Protein AF-A0A1H9GMV2-F1 (afdb_monomer)

Solvent-accessible surface area (backbone atoms only — not comparable to full-atom values): 13105 Å² total; per-residue (Å²): 120,66,67,63,57,50,51,55,52,50,51,52,50,51,51,50,53,51,53,51,54,51,51,51,54,51,50,56,70,69,45,74,77,76,68,79,76,69,76,71,88,76,75,75,68,80,72,73,81,67,80,80,70,80,84,72,77,77,76,89,71,59,74,76,77,51,49,65,57,69,79,55,59,93,73,58,96,80,72,67,82,82,79,80,82,72,87,70,81,83,74,88,69,87,89,75,57,66,78,78,49,37,40,45,68,46,70,47,80,52,91,89,53,49,39,40,33,34,34,34,69,94,49,103,44,76,49,79,42,37,67,74,36,68,62,87,87,29,30,28,67,46,79,54,96,59,34,36,34,33,37,44,100,89,46,76,48,78,50,60,51,65,72,79,79,72,82,76,76,73,72,80,72,78,81,70,85,87,83,81,77,93,72,91,84,80,92,77,86,79,81,87,79,90,131

Radius of gyration: 37.91 Å; Cα contacts (8 Å, |Δi|>4): 139; chains: 1; bounding box: 61×132×76 Å

Foldseek 3Di:
DVVVVVVVVVVVVVVVVVVVVVVVVVVVVVDDPPDPPPPPPPDPPPPDDDPPDPPDPDPPDDPVVCVVCVVDPPDDPPDDPPPPPPPDDDDDDPDDDCVVFKAFAAWDDDPQWIKTWIDTVPDRDIDIDDQQDDDVQWGFHDDDRFWTWIDHPHDIDIHGHDDDPDPPPPDPPPPDDDDDDPDDDDDDDDDDDDD

Structure (mmCIF, N/CA/C/O backbone):
data_AF-A0A1H9GMV2-F1
#
_entry.id   AF-A0A1H9GMV2-F1
#
loop_
_atom_site.group_PDB
_atom_site.id
_atom_site.type_symbol
_atom_site.label_atom_id
_atom_site.label_alt_id
_atom_site.label_comp_id
_atom_site.label_asym_id
_atom_site.label_entity_id
_atom_site.label_seq_id
_atom_site.pdbx_PDB_ins_code
_atom_site.Cartn_x
_atom_site.Cartn_y
_atom_site.Cartn_z
_atom_site.occupancy
_atom_site.B_iso_or_equiv
_atom_site.auth_seq_id
_atom_site.auth_comp_id
_atom_site.auth_asym_id
_atom_site.auth_atom_id
_atom_site.pdbx_PDB_model_num
ATOM 1 N N . MET A 1 1 ? 43.522 52.189 -14.244 1.00 59.84 1 MET A N 1
ATOM 2 C CA . MET A 1 1 ? 43.007 52.773 -12.977 1.00 59.84 1 MET A CA 1
ATOM 3 C C . MET A 1 1 ? 41.548 52.423 -12.657 1.00 59.84 1 MET A C 1
ATOM 5 O O . MET A 1 1 ? 41.189 52.477 -11.488 1.00 59.84 1 MET A O 1
ATOM 9 N N . ASN A 1 2 ? 40.706 52.026 -13.624 1.00 64.25 2 ASN A N 1
ATOM 10 C CA . ASN A 1 2 ? 39.292 51.715 -13.349 1.00 64.25 2 ASN A CA 1
ATOM 11 C C . ASN A 1 2 ? 39.085 50.364 -12.643 1.00 64.25 2 ASN A C 1
ATOM 13 O O . ASN A 1 2 ? 38.242 50.269 -11.761 1.00 64.25 2 ASN A O 1
ATOM 17 N N . THR A 1 3 ? 39.900 49.350 -12.945 1.00 73.12 3 THR A N 1
ATOM 18 C CA . THR A 1 3 ? 39.848 48.013 -12.320 1.00 73.12 3 THR A CA 1
ATOM 19 C C . THR A 1 3 ? 40.043 48.049 -10.803 1.00 73.12 3 THR A C 1
ATOM 21 O O . THR A 1 3 ? 39.326 47.373 -10.077 1.00 73.12 3 THR A O 1
ATOM 24 N N . VAL A 1 4 ? 40.934 48.914 -10.311 1.00 77.56 4 VAL A N 1
ATOM 25 C CA . VAL A 1 4 ? 41.168 49.117 -8.870 1.00 77.56 4 VAL A CA 1
ATOM 26 C C . VAL A 1 4 ? 39.928 49.702 -8.184 1.00 77.56 4 VAL A C 1
ATOM 28 O O . VAL A 1 4 ? 39.580 49.281 -7.089 1.00 77.56 4 VAL A O 1
ATOM 31 N N . ARG A 1 5 ? 39.206 50.614 -8.852 1.00 79.00 5 ARG A N 1
ATOM 32 C CA . ARG A 1 5 ? 37.946 51.184 -8.342 1.00 79.00 5 ARG A CA 1
ATOM 33 C C . ARG A 1 5 ? 36.794 50.173 -8.351 1.00 79.00 5 ARG A C 1
ATOM 35 O O . ARG A 1 5 ? 35.912 50.261 -7.505 1.00 79.00 5 ARG A O 1
ATOM 42 N N . TYR A 1 6 ? 36.787 49.226 -9.291 1.00 79.69 6 TYR A N 1
ATOM 43 C CA . TYR A 1 6 ? 35.814 48.129 -9.299 1.00 79.69 6 TYR A CA 1
ATOM 44 C C . TYR A 1 6 ? 36.103 47.109 -8.198 1.00 79.69 6 TYR A C 1
ATOM 46 O O . TYR A 1 6 ? 35.171 46.716 -7.503 1.00 79.69 6 TYR A O 1
ATOM 54 N N . LEU A 1 7 ? 37.373 46.748 -7.974 1.00 79.81 7 LEU A N 1
ATOM 55 C CA . LEU A 1 7 ? 37.747 45.864 -6.868 1.00 79.81 7 LEU A CA 1
ATOM 56 C C . LEU A 1 7 ? 37.392 46.473 -5.507 1.00 79.81 7 LEU A C 1
ATOM 58 O O . LEU A 1 7 ? 36.809 45.775 -4.689 1.00 79.81 7 LEU A O 1
ATOM 62 N N . THR A 1 8 ? 37.668 47.760 -5.266 1.00 87.12 8 THR A N 1
ATOM 63 C CA . THR A 1 8 ? 37.331 48.394 -3.976 1.00 87.12 8 THR A CA 1
ATOM 64 C C . THR A 1 8 ? 35.826 48.526 -3.748 1.00 87.12 8 THR A C 1
ATOM 66 O O . THR A 1 8 ? 35.355 48.401 -2.622 1.00 87.12 8 THR A O 1
ATOM 69 N N . ARG A 1 9 ? 35.040 48.746 -4.808 1.00 87.12 9 ARG A N 1
ATOM 70 C CA . ARG A 1 9 ? 33.571 48.731 -4.718 1.00 87.12 9 ARG A CA 1
ATOM 71 C C . ARG A 1 9 ? 33.031 47.327 -4.464 1.00 87.12 9 ARG A C 1
ATOM 73 O O . ARG A 1 9 ? 32.098 47.180 -3.682 1.00 87.12 9 ARG A O 1
ATOM 80 N N . LEU A 1 10 ? 33.625 46.309 -5.087 1.00 91.25 10 LEU A N 1
ATOM 81 C CA . LEU A 1 10 ? 33.245 44.913 -4.887 1.00 91.25 10 LEU A CA 1
ATOM 82 C C . LEU A 1 10 ? 33.580 44.436 -3.468 1.00 91.25 10 LEU A C 1
ATOM 84 O O . LEU A 1 10 ? 32.749 43.784 -2.844 1.00 91.25 10 LEU A O 1
ATOM 88 N N . THR A 1 11 ? 34.740 44.812 -2.922 1.00 91.88 11 THR A N 1
ATOM 89 C CA . THR A 1 11 ? 35.100 44.484 -1.534 1.00 91.88 11 THR A CA 1
ATOM 90 C C . THR A 1 11 ? 34.214 45.211 -0.526 1.00 91.88 11 THR A C 1
ATOM 92 O O . THR A 1 11 ? 33.799 44.598 0.454 1.00 91.88 11 THR A O 1
ATOM 95 N N . LEU A 1 12 ? 33.857 46.477 -0.775 1.00 92.50 12 LEU A N 1
ATOM 96 C CA . LEU A 1 12 ? 32.888 47.206 0.053 1.00 92.50 12 LEU A CA 1
ATOM 97 C C . LEU A 1 12 ? 31.501 46.553 0.018 1.00 92.50 12 LEU A C 1
ATOM 99 O O . LEU A 1 12 ? 30.868 46.407 1.062 1.00 92.50 12 LEU A O 1
ATOM 103 N N . LEU A 1 13 ? 31.050 46.111 -1.158 1.00 94.62 13 LEU A N 1
ATOM 104 C CA . LEU A 1 13 ? 29.786 45.393 -1.303 1.00 94.62 13 LEU A CA 1
ATOM 105 C C . LEU A 1 13 ? 29.821 44.045 -0.569 1.00 94.62 13 LEU A C 1
ATOM 107 O O . LEU A 1 13 ? 28.883 43.716 0.152 1.00 94.62 13 LEU A O 1
ATOM 111 N N . GLN A 1 14 ? 30.921 43.298 -0.679 1.00 92.88 14 GLN A N 1
ATOM 112 C CA . GLN A 1 14 ? 31.097 42.019 0.008 1.00 92.88 14 GLN A CA 1
ATOM 113 C C . GLN A 1 14 ? 31.159 42.172 1.535 1.00 92.88 14 GLN A C 1
ATOM 115 O O . GLN A 1 14 ? 30.552 41.372 2.247 1.00 92.88 14 GLN A O 1
ATOM 120 N N . LEU A 1 15 ? 31.826 43.213 2.046 1.00 96.19 15 LEU A N 1
ATOM 121 C CA . LEU A 1 15 ? 31.809 43.540 3.476 1.00 96.19 15 LEU A CA 1
ATOM 122 C C . LEU A 1 15 ? 30.405 43.925 3.951 1.00 96.19 15 LEU A C 1
ATOM 124 O O . LEU A 1 15 ? 29.992 43.485 5.021 1.00 96.19 15 LEU A O 1
ATOM 128 N N . GLY A 1 16 ? 29.649 44.675 3.144 1.00 96.69 16 GLY A N 1
ATOM 129 C CA . GLY A 1 16 ? 28.253 44.999 3.436 1.00 96.69 16 GLY A CA 1
ATOM 130 C C . GLY A 1 16 ? 27.378 43.749 3.556 1.00 96.69 16 GLY A C 1
ATOM 131 O O . GLY A 1 16 ? 26.661 43.591 4.541 1.00 96.69 16 GLY A O 1
ATOM 132 N N . VAL A 1 17 ? 27.486 42.817 2.605 1.00 96.62 17 VAL A N 1
ATOM 133 C CA . VAL A 1 17 ? 26.743 41.543 2.641 1.00 96.62 17 VAL A CA 1
ATOM 134 C C . VAL A 1 17 ? 27.134 40.701 3.859 1.00 96.62 17 VAL A C 1
ATOM 136 O O . VAL A 1 17 ? 26.259 40.164 4.536 1.00 96.62 17 VAL A O 1
ATOM 139 N N . MET A 1 18 ? 28.428 40.622 4.183 1.00 97.06 18 MET A N 1
ATOM 140 C CA . MET A 1 18 ? 28.899 39.900 5.370 1.00 97.06 18 MET A CA 1
ATOM 141 C C . MET A 1 18 ? 28.389 40.520 6.674 1.00 97.06 18 MET A C 1
ATOM 143 O O . MET A 1 18 ? 27.972 39.781 7.567 1.00 97.06 18 MET A O 1
ATOM 147 N N . ALA A 1 19 ? 28.360 41.851 6.771 1.00 96.44 19 ALA A N 1
ATOM 148 C CA . ALA A 1 19 ? 27.803 42.563 7.921 1.00 96.44 19 ALA A CA 1
ATOM 149 C C . ALA A 1 19 ? 26.291 42.318 8.075 1.00 96.44 19 ALA A C 1
ATOM 151 O O . ALA A 1 19 ? 25.805 42.099 9.181 1.00 96.44 19 ALA A O 1
ATOM 152 N N . ILE A 1 20 ? 25.546 42.287 6.965 1.00 96.69 20 ILE A N 1
ATOM 153 C CA . ILE A 1 20 ? 24.106 41.993 6.977 1.00 96.69 20 ILE A CA 1
ATOM 154 C C . ILE A 1 20 ? 23.852 40.551 7.434 1.00 96.69 20 ILE A C 1
ATOM 156 O O . ILE A 1 20 ? 23.020 40.324 8.310 1.00 96.69 20 ILE A O 1
ATOM 160 N N . LEU A 1 21 ? 24.587 39.576 6.893 1.00 95.75 21 LEU A N 1
ATOM 161 C CA . LEU A 1 21 ? 24.437 38.168 7.276 1.00 95.75 21 LEU A CA 1
ATOM 162 C C . LEU A 1 21 ? 24.762 37.938 8.756 1.00 95.75 21 LEU A C 1
ATOM 164 O O . LEU A 1 21 ? 24.022 37.235 9.441 1.00 95.75 21 LEU A O 1
ATOM 168 N N . THR A 1 22 ? 25.826 38.560 9.267 1.00 95.69 22 THR A N 1
ATOM 169 C CA . THR A 1 22 ? 26.188 38.468 10.693 1.00 95.69 22 THR A CA 1
ATOM 170 C C . THR A 1 22 ? 25.177 39.156 11.605 1.00 95.69 22 THR A C 1
ATOM 172 O O . THR A 1 22 ? 24.895 38.632 12.686 1.00 95.69 22 THR A O 1
ATOM 175 N N . ALA A 1 23 ? 24.571 40.266 11.173 1.00 95.44 23 ALA A N 1
ATOM 176 C CA . ALA A 1 23 ? 23.482 40.909 11.904 1.00 95.44 23 ALA A CA 1
ATOM 177 C C . ALA A 1 23 ? 22.234 40.012 11.976 1.00 95.44 23 ALA A C 1
ATOM 179 O O . ALA A 1 23 ? 21.663 39.857 13.053 1.00 95.44 23 ALA A O 1
ATOM 180 N N . ILE A 1 24 ? 21.852 39.366 10.867 1.00 94.75 24 ILE A N 1
ATOM 181 C CA . ILE A 1 24 ? 20.718 38.425 10.830 1.00 94.75 24 ILE A CA 1
ATOM 182 C C . ILE A 1 24 ? 20.978 37.232 11.756 1.00 94.75 24 ILE A C 1
ATOM 184 O O . ILE A 1 24 ? 20.113 36.871 12.547 1.00 94.75 24 ILE A O 1
ATOM 188 N N . LEU A 1 25 ? 22.175 36.642 11.704 1.00 93.06 25 LEU A N 1
ATOM 189 C CA . LEU A 1 25 ? 22.535 35.503 12.556 1.00 93.06 25 LEU A CA 1
ATOM 190 C C . LEU A 1 25 ? 22.527 35.874 14.045 1.00 93.06 25 LEU A C 1
ATOM 192 O O . LEU A 1 25 ? 21.994 35.126 14.861 1.00 93.06 25 LEU A O 1
ATOM 196 N N . SER A 1 26 ? 23.055 37.051 14.386 1.00 93.25 26 SER A N 1
ATOM 197 C CA . SER A 1 26 ? 23.015 37.578 15.757 1.00 93.25 26 SER A CA 1
ATOM 198 C C . SER A 1 26 ? 21.580 37.825 16.230 1.00 93.25 26 SER A C 1
ATOM 200 O O . SER A 1 26 ? 21.245 37.491 17.364 1.00 93.25 26 SER A O 1
ATOM 202 N N . ALA A 1 27 ? 20.717 38.357 15.358 1.00 92.38 27 ALA A N 1
ATOM 203 C CA . ALA A 1 27 ? 19.305 38.570 15.666 1.00 92.38 27 ALA A CA 1
ATOM 204 C C . ALA A 1 27 ? 18.567 37.244 15.905 1.00 92.38 27 ALA A C 1
ATOM 206 O O . ALA A 1 27 ? 17.807 37.146 16.862 1.00 92.38 27 ALA A O 1
ATOM 207 N N . GLN A 1 28 ? 18.844 36.209 15.104 1.00 89.50 28 GLN A N 1
ATOM 208 C CA . GLN A 1 28 ? 18.262 34.874 15.285 1.00 89.50 28 GLN A CA 1
ATOM 209 C C . GLN A 1 28 ? 18.701 34.221 16.601 1.00 89.50 28 GLN A C 1
ATOM 211 O O . GLN A 1 28 ? 17.896 33.566 17.248 1.00 89.50 28 GLN A O 1
ATOM 216 N N . PHE A 1 29 ? 19.954 34.417 17.023 1.00 86.38 29 PHE A N 1
ATOM 217 C CA . PHE A 1 29 ? 20.437 33.922 18.319 1.00 86.38 29 PHE A CA 1
ATOM 218 C C . PHE A 1 29 ? 19.846 34.678 19.515 1.00 86.38 29 PHE A C 1
ATOM 220 O O . PHE A 1 29 ? 19.698 34.103 20.590 1.00 86.38 29 PHE A O 1
ATOM 227 N N . MET A 1 30 ? 19.536 35.965 19.344 1.00 88.06 30 MET A N 1
ATOM 228 C CA . MET A 1 30 ? 18.883 36.794 20.363 1.00 88.06 30 MET A CA 1
ATOM 229 C C . MET A 1 30 ? 17.369 36.587 20.419 1.00 88.06 30 MET A C 1
ATOM 231 O O . MET A 1 30 ? 16.759 36.932 21.429 1.00 88.06 30 MET A O 1
ATOM 235 N N . MET A 1 31 ? 16.755 36.034 19.369 1.00 80.38 31 MET A N 1
ATOM 236 C CA . MET A 1 31 ? 15.374 35.577 19.429 1.00 80.38 31 MET A CA 1
ATOM 237 C C . MET A 1 31 ? 15.337 34.265 20.219 1.00 80.38 31 MET A C 1
ATOM 239 O O . MET A 1 31 ? 15.817 33.247 19.715 1.00 80.38 31 MET A O 1
ATOM 243 N N . PRO A 1 32 ? 14.781 34.244 21.445 1.00 72.94 32 PRO A N 1
ATOM 244 C CA . PRO A 1 32 ? 14.479 32.978 22.083 1.00 72.94 32 PRO A CA 1
ATOM 245 C C . PRO A 1 32 ? 13.538 32.221 21.146 1.00 72.94 32 PRO A C 1
ATOM 247 O O . PRO A 1 32 ? 12.506 32.754 20.730 1.00 72.94 32 PRO A O 1
ATOM 250 N N . VAL A 1 33 ? 13.920 30.996 20.777 1.00 74.12 33 VAL A N 1
ATOM 251 C CA . VAL A 1 33 ? 12.992 30.051 20.159 1.00 74.12 33 VAL A CA 1
ATOM 252 C C . VAL A 1 33 ? 11.784 30.017 21.082 1.00 74.12 33 VAL A C 1
ATOM 254 O O . VAL A 1 33 ? 11.919 29.693 22.261 1.00 74.12 33 VAL A O 1
ATOM 257 N N . ALA A 1 34 ? 10.632 30.454 20.570 1.00 68.62 34 ALA A N 1
ATOM 258 C CA . ALA A 1 34 ? 9.381 30.271 21.272 1.00 68.62 34 ALA A CA 1
ATOM 259 C C . ALA A 1 34 ? 9.282 28.769 21.517 1.00 68.62 34 ALA A C 1
ATOM 261 O O . ALA A 1 34 ? 9.201 27.990 20.561 1.00 68.62 34 ALA A O 1
ATOM 262 N N . GLU A 1 35 ? 9.395 28.366 22.783 1.00 63.75 35 GLU A N 1
ATOM 263 C CA . GLU A 1 35 ? 9.083 27.002 23.168 1.00 63.75 35 GLU A CA 1
ATOM 264 C C . GLU A 1 35 ? 7.724 26.677 22.545 1.00 63.75 35 GLU A C 1
ATOM 266 O O . GLU A 1 35 ? 6.841 27.548 22.552 1.00 63.75 35 GLU A O 1
ATOM 271 N N . PRO A 1 36 ? 7.559 25.487 21.932 1.00 58.38 36 PRO A N 1
ATOM 272 C CA . PRO A 1 36 ? 6.256 25.084 21.437 1.00 58.38 36 PRO A CA 1
ATOM 273 C C . PRO A 1 36 ? 5.306 25.301 22.596 1.00 58.38 36 PRO A C 1
ATOM 275 O O . PRO A 1 36 ? 5.546 24.746 23.666 1.00 58.38 36 PRO A O 1
ATOM 278 N N . THR A 1 37 ? 4.326 26.185 22.401 1.00 49.00 37 THR A N 1
ATOM 279 C CA . THR A 1 37 ? 3.330 26.531 23.401 1.00 49.00 37 THR A CA 1
ATOM 280 C C . THR A 1 37 ? 2.822 25.219 23.972 1.00 49.00 37 THR A C 1
ATOM 282 O O . THR A 1 37 ? 2.015 24.533 23.344 1.00 49.00 37 THR A O 1
ATOM 285 N N . GLN A 1 38 ? 3.339 24.829 25.140 1.00 52.28 38 GLN A N 1
ATOM 286 C CA . GLN A 1 38 ? 2.609 23.929 25.994 1.00 52.28 38 GLN A CA 1
ATOM 287 C C . GLN A 1 38 ? 1.335 24.706 26.224 1.00 52.28 38 GLN A C 1
ATOM 289 O O . GLN A 1 38 ? 1.392 25.827 26.726 1.00 52.28 38 GLN A O 1
ATOM 294 N N . LEU A 1 39 ? 0.236 24.184 25.681 1.00 49.16 39 LEU A N 1
ATOM 295 C CA . LEU A 1 39 ? -1.097 24.688 25.935 1.00 49.16 39 LEU A CA 1
ATOM 296 C C . LEU A 1 39 ? -1.156 24.961 27.430 1.00 49.16 39 LEU A C 1
ATOM 298 O O . LEU A 1 39 ? -1.168 24.020 28.225 1.00 49.16 39 LEU A O 1
ATOM 302 N N . SER A 1 40 ? -1.080 26.244 27.794 1.00 45.56 40 SER A N 1
ATOM 303 C CA . SER A 1 40 ? -1.274 26.665 29.161 1.00 45.56 40 SER A CA 1
ATOM 304 C C . SER A 1 40 ? -2.599 26.064 29.558 1.00 45.56 40 SER A C 1
ATOM 306 O O . SER A 1 40 ? -3.634 26.324 28.943 1.00 45.56 40 SER A O 1
ATOM 308 N N . ASN A 1 41 ? -2.519 25.203 30.557 1.00 54.94 41 ASN A N 1
ATOM 309 C CA . ASN A 1 41 ? -3.636 24.636 31.269 1.00 54.94 41 ASN A CA 1
ATOM 310 C C . ASN A 1 41 ? -4.294 25.753 32.097 1.00 54.94 41 ASN A C 1
ATOM 312 O O . ASN A 1 41 ? -4.368 25.676 33.318 1.00 54.94 41 ASN A O 1
ATOM 316 N N . GLU A 1 42 ? -4.709 26.831 31.434 1.00 54.72 42 GLU A N 1
ATOM 317 C CA . GLU A 1 42 ? -5.563 27.864 31.986 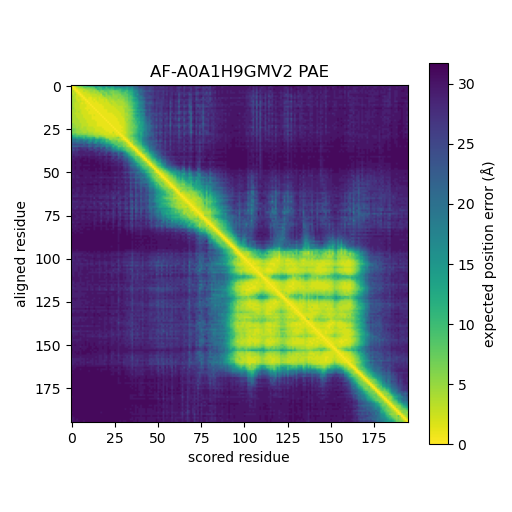1.00 54.72 42 GLU A CA 1
ATOM 318 C C . GLU A 1 42 ? -6.930 27.692 31.340 1.00 54.72 42 GLU A C 1
ATOM 320 O O . GLU A 1 42 ? -7.131 27.918 30.148 1.00 54.72 42 GLU A O 1
ATOM 325 N N . GLN A 1 43 ? -7.859 27.271 32.198 1.00 51.62 43 GLN A N 1
ATOM 326 C CA . GLN A 1 43 ? -9.286 27.122 31.956 1.00 51.62 43 GLN A CA 1
ATOM 327 C C . GLN A 1 43 ? -9.761 25.770 31.404 1.00 51.62 43 GLN A C 1
ATOM 329 O O . GLN A 1 43 ? -10.638 25.701 30.546 1.00 51.62 43 GLN A O 1
ATOM 334 N N . LEU A 1 44 ? -9.324 24.676 32.038 1.00 47.09 44 LEU A N 1
ATOM 335 C CA . LEU A 1 44 ? -10.312 23.653 32.382 1.00 47.09 44 LEU A CA 1
ATOM 336 C C . LEU A 1 44 ? -11.205 24.238 33.482 1.00 47.09 44 LEU A C 1
ATOM 338 O O . LEU A 1 44 ? -10.844 24.252 34.658 1.00 47.09 44 LEU A O 1
ATOM 342 N N . SER A 1 45 ? -12.389 24.721 33.099 1.00 56.03 45 SER A N 1
ATOM 343 C CA . SER A 1 45 ? -13.549 24.561 33.972 1.00 56.03 45 SER A CA 1
ATOM 344 C C . SER A 1 45 ? -13.533 23.119 34.467 1.00 56.03 45 SER A C 1
ATOM 346 O O . SER A 1 45 ? -13.367 22.206 33.658 1.00 56.03 45 SER A O 1
ATOM 348 N N . GLU A 1 46 ? -13.617 22.956 35.783 1.00 54.72 46 GLU A N 1
ATOM 349 C CA . GLU A 1 46 ? -13.717 21.681 36.485 1.00 54.72 46 GLU A CA 1
ATOM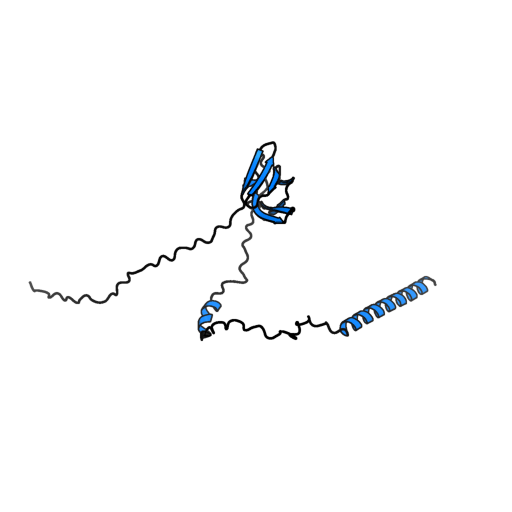 350 C C . GLU A 1 46 ? -14.479 20.668 35.614 1.00 54.72 46 GLU A C 1
ATOM 352 O O . GLU A 1 46 ? -15.661 20.892 35.319 1.00 54.72 46 GLU A O 1
ATOM 357 N N . PRO A 1 47 ? -13.808 19.629 35.077 1.00 52.00 47 PRO A N 1
ATOM 358 C CA . PRO A 1 47 ? -14.490 18.676 34.232 1.00 52.00 47 PRO A CA 1
ATOM 359 C C . PRO A 1 47 ? -15.540 18.009 35.105 1.00 52.00 47 PRO A 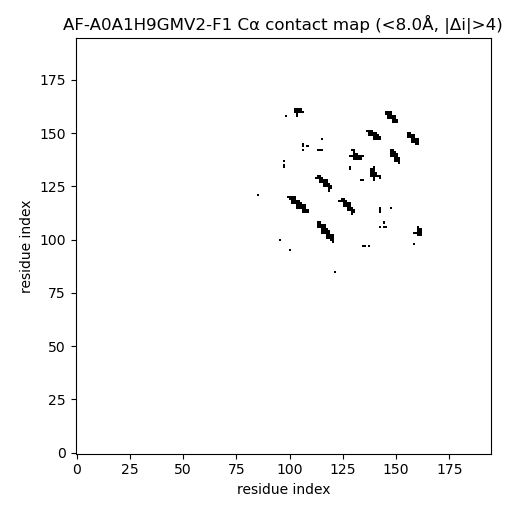C 1
ATOM 361 O O . PRO A 1 47 ? -15.222 17.381 36.114 1.00 52.00 47 PRO A O 1
ATOM 364 N N . SER A 1 48 ? -16.796 18.213 34.707 1.00 60.38 48 SER A N 1
ATOM 365 C CA . SER A 1 48 ? -17.965 17.494 35.191 1.00 60.38 48 SER A CA 1
ATOM 366 C C . SER A 1 48 ? -17.557 16.060 35.513 1.00 60.38 48 SER A C 1
ATOM 368 O O . SER A 1 48 ? -17.035 15.378 34.631 1.00 60.38 48 SER A O 1
ATOM 370 N N . SER A 1 49 ? -17.705 15.689 36.789 1.00 63.16 49 SER A N 1
ATOM 371 C CA . SER A 1 49 ? -17.293 14.426 37.406 1.00 63.16 49 SER A CA 1
ATOM 372 C C . SER A 1 49 ? -17.126 13.301 36.386 1.00 63.16 49 SER A C 1
ATOM 374 O O . SER A 1 49 ? -18.104 12.668 35.972 1.00 63.16 49 SER A O 1
ATOM 376 N N . LEU A 1 50 ? -15.879 13.080 35.963 1.00 63.38 50 LEU A N 1
ATOM 377 C CA . LEU A 1 50 ? -15.506 11.881 35.229 1.00 63.38 50 LEU A CA 1
ATOM 378 C C . LEU A 1 50 ? -15.952 10.676 36.070 1.00 63.38 50 LEU A C 1
ATOM 380 O O . LEU A 1 50 ? -15.775 10.708 37.291 1.00 63.38 50 LEU A O 1
ATOM 384 N N . PRO A 1 51 ? -16.533 9.628 35.462 1.00 74.12 51 PRO A N 1
ATOM 385 C CA . PRO A 1 51 ? -16.768 8.381 36.169 1.00 74.12 51 PRO A CA 1
ATOM 386 C C . PRO A 1 51 ? -15.449 7.946 36.802 1.00 74.12 51 PRO A C 1
ATOM 388 O O . PRO A 1 51 ? -14.444 7.826 36.098 1.00 74.12 51 PRO A O 1
ATOM 391 N N . GLU A 1 52 ? -15.445 7.765 38.120 1.00 69.81 52 GLU A N 1
ATOM 392 C CA . GLU A 1 52 ? -14.286 7.256 38.840 1.00 69.81 52 GLU A CA 1
ATOM 393 C C . GLU A 1 52 ? -13.951 5.890 38.239 1.00 69.81 52 GLU A C 1
ATOM 395 O O . GLU A 1 52 ? -14.721 4.929 38.343 1.00 69.81 52 GLU A O 1
ATOM 400 N N . LEU A 1 53 ? -12.851 5.842 37.483 1.00 74.19 53 LEU A N 1
ATOM 401 C CA . LEU A 1 53 ? -12.368 4.603 36.899 1.00 74.19 53 LEU A CA 1
ATOM 402 C C . LEU A 1 53 ? -12.106 3.634 38.055 1.00 74.19 53 LEU A C 1
ATOM 404 O O . LEU A 1 53 ? -11.555 4.053 39.076 1.00 74.19 53 LEU A O 1
ATOM 408 N N . PRO A 1 54 ? -12.481 2.350 37.926 1.00 76.75 54 PRO A N 1
ATOM 409 C CA . PRO A 1 54 ? -12.146 1.372 38.944 1.00 76.75 54 PRO A CA 1
ATOM 410 C C . PRO A 1 54 ? -10.634 1.410 39.158 1.00 76.75 54 PRO A C 1
ATOM 412 O O . PRO A 1 54 ? -9.866 1.235 38.211 1.00 76.75 54 PRO A O 1
ATOM 415 N N . SER A 1 55 ? -10.224 1.670 40.399 1.00 74.50 55 SER A N 1
ATOM 416 C CA . SER A 1 55 ? -8.824 1.602 40.798 1.00 74.50 55 SER A CA 1
ATOM 417 C C . SER A 1 55 ? -8.354 0.165 40.593 1.00 74.50 55 SER A C 1
ATOM 419 O O . SER A 1 55 ? -8.721 -0.748 41.337 1.00 74.50 55 SER A O 1
ATOM 421 N N . ILE A 1 56 ? -7.621 -0.058 39.505 1.00 74.31 56 ILE A N 1
ATOM 422 C CA . ILE A 1 56 ? -6.950 -1.324 39.244 1.00 74.31 56 ILE A CA 1
ATOM 423 C C . ILE A 1 56 ? -5.755 -1.330 40.185 1.00 74.31 56 ILE A C 1
ATOM 425 O O . ILE A 1 56 ? -4.866 -0.492 40.055 1.00 74.31 56 ILE A O 1
ATOM 429 N N . ALA A 1 57 ? -5.755 -2.250 41.149 1.00 75.88 57 ALA A N 1
ATOM 430 C CA . ALA A 1 57 ? -4.591 -2.476 41.989 1.00 75.88 57 ALA A CA 1
ATOM 431 C C . ALA A 1 57 ? -3.394 -2.758 41.077 1.00 75.88 57 ALA A C 1
ATOM 433 O O . ALA A 1 57 ? -3.436 -3.701 40.280 1.00 75.88 57 ALA A O 1
ATOM 434 N N . GLU A 1 58 ? -2.361 -1.921 41.167 1.00 73.88 58 GLU A N 1
ATOM 435 C CA . GLU A 1 58 ? -1.112 -2.170 40.465 1.00 73.88 58 GLU A CA 1
ATOM 436 C C . GLU A 1 58 ? -0.577 -3.514 40.965 1.00 73.88 58 GLU A C 1
ATOM 438 O O . GLU A 1 58 ? -0.378 -3.686 42.173 1.00 73.88 58 GLU A O 1
ATOM 443 N N . PRO A 1 59 ? -0.428 -4.515 40.083 1.00 72.62 59 PRO A N 1
ATOM 444 C CA . PRO A 1 59 ? 0.150 -5.770 40.504 1.00 72.62 59 PRO A CA 1
ATOM 445 C C . PRO A 1 59 ? 1.591 -5.489 40.936 1.00 72.62 59 PRO A C 1
ATOM 447 O O . PRO A 1 59 ? 2.359 -4.893 40.182 1.00 72.62 59 PRO A O 1
ATOM 450 N N . ASP A 1 60 ? 1.945 -5.917 42.148 1.00 73.12 60 ASP A N 1
ATOM 451 C CA . ASP A 1 60 ? 3.318 -5.910 42.658 1.00 73.12 60 ASP A CA 1
ATOM 452 C C . ASP A 1 60 ? 4.133 -6.955 41.878 1.00 73.12 60 ASP A C 1
ATOM 454 O O . ASP A 1 60 ? 4.348 -8.092 42.308 1.00 73.12 60 ASP A O 1
ATOM 458 N N . LEU A 1 61 ? 4.458 -6.617 40.629 1.00 74.06 61 LEU A N 1
ATOM 459 C CA . LEU A 1 61 ? 5.249 -7.453 39.741 1.00 74.06 61 LEU A CA 1
ATOM 460 C C . LEU A 1 61 ? 6.715 -7.234 40.098 1.00 74.06 61 LEU A C 1
ATOM 462 O O . LEU A 1 61 ? 7.304 -6.192 39.812 1.00 74.06 61 LEU A O 1
ATOM 466 N N . GLN A 1 62 ? 7.311 -8.243 40.726 1.00 79.00 62 GLN A N 1
ATOM 467 C CA . GLN A 1 62 ? 8.741 -8.260 41.009 1.00 79.00 62 GLN A CA 1
ATOM 468 C C . GLN A 1 62 ? 9.529 -8.210 39.694 1.00 79.00 62 GLN A C 1
ATOM 470 O O . GLN A 1 62 ? 9.183 -8.887 38.725 1.00 79.00 62 GLN A O 1
ATOM 475 N N . ILE A 1 63 ? 10.611 -7.427 39.676 1.00 74.56 63 ILE A N 1
ATOM 476 C CA . ILE A 1 63 ? 11.452 -7.175 38.490 1.00 74.56 63 ILE A CA 1
ATOM 477 C C . ILE A 1 63 ? 11.941 -8.484 37.841 1.00 74.56 63 ILE A C 1
ATOM 479 O O . ILE A 1 63 ? 12.084 -8.555 36.619 1.00 74.56 63 ILE A O 1
ATOM 483 N N . ASP A 1 64 ? 12.102 -9.545 38.634 1.00 78.25 64 ASP A N 1
ATOM 484 C CA . ASP A 1 64 ? 12.519 -10.870 38.169 1.00 78.25 64 ASP A CA 1
ATOM 485 C C . ASP A 1 64 ? 11.563 -11.488 37.133 1.00 78.25 64 ASP A C 1
ATOM 487 O O . ASP A 1 64 ? 11.983 -12.279 36.291 1.00 78.25 64 ASP A O 1
ATOM 491 N N . GLN A 1 65 ? 10.289 -11.085 37.120 1.00 71.75 65 GLN A N 1
ATOM 492 C CA . GLN A 1 65 ? 9.297 -11.557 36.145 1.00 71.75 65 GLN A CA 1
ATOM 493 C C . GLN A 1 65 ? 9.527 -11.000 34.728 1.00 71.75 65 GLN A C 1
ATOM 495 O O . GLN A 1 65 ? 8.953 -11.509 33.766 1.00 71.75 65 GLN A O 1
ATOM 500 N N . PHE A 1 66 ? 10.389 -9.989 34.575 1.00 75.94 66 PHE A N 1
ATOM 501 C CA . PHE A 1 66 ? 10.730 -9.381 33.283 1.00 75.94 66 PHE A CA 1
ATOM 502 C C . PHE A 1 66 ? 12.089 -9.852 32.727 1.00 75.94 66 PHE A C 1
ATOM 504 O O . PHE A 1 66 ? 12.452 -9.486 31.602 1.00 75.94 66 PHE A O 1
ATOM 511 N N . LEU A 1 67 ? 12.831 -10.690 33.469 1.00 81.69 67 LEU A N 1
ATOM 512 C CA . LEU A 1 67 ? 14.103 -11.269 33.008 1.00 81.69 67 LEU A CA 1
ATOM 513 C C . LEU A 1 67 ? 13.916 -12.103 31.733 1.00 81.69 67 LEU A C 1
ATOM 515 O O . LEU A 1 67 ? 14.679 -11.944 30.783 1.00 81.69 67 LEU A O 1
ATOM 519 N N . GLU A 1 68 ? 12.848 -12.902 31.652 1.00 77.06 68 GLU A N 1
ATOM 520 C CA . GLU A 1 68 ? 12.578 -13.769 30.494 1.00 77.06 68 GLU A CA 1
ATOM 521 C C . GLU A 1 68 ? 12.385 -12.977 29.184 1.00 77.06 68 GLU A C 1
ATOM 523 O O . GLU A 1 68 ? 12.838 -13.397 28.115 1.00 77.06 68 GLU A O 1
ATOM 528 N N . ILE A 1 69 ? 11.772 -11.789 29.260 1.00 78.56 69 ILE A N 1
ATOM 529 C CA . ILE A 1 69 ? 11.572 -10.893 28.107 1.00 78.56 69 ILE A CA 1
ATOM 530 C C . ILE A 1 69 ? 12.913 -10.318 27.632 1.00 78.56 69 ILE A C 1
ATOM 532 O O . ILE A 1 69 ? 13.132 -10.147 26.430 1.00 78.56 69 ILE A O 1
ATOM 536 N N . SER A 1 70 ? 13.820 -10.048 28.573 1.00 77.50 70 SER A N 1
ATOM 537 C CA . SER A 1 70 ? 15.146 -9.493 28.291 1.00 77.50 70 SER A CA 1
ATOM 538 C C . SER A 1 70 ? 16.094 -10.539 27.695 1.00 77.50 70 SER A C 1
ATOM 540 O O . SER A 1 70 ? 16.885 -10.218 26.808 1.00 77.50 70 SER A O 1
ATOM 542 N N . GLU A 1 71 ? 15.993 -11.799 28.126 1.00 83.25 71 GLU A N 1
ATOM 543 C CA . GLU A 1 71 ? 16.806 -12.908 27.607 1.00 83.25 71 GLU A CA 1
ATOM 544 C C . GLU A 1 71 ? 16.408 -13.338 26.186 1.00 83.25 71 GLU A C 1
ATOM 546 O O . GLU A 1 71 ? 17.233 -13.864 25.431 1.00 83.25 71 GLU A O 1
ATOM 551 N N . ARG A 1 72 ? 15.148 -13.116 25.792 1.00 81.38 72 ARG A N 1
ATOM 552 C CA . ARG A 1 72 ? 14.601 -13.558 24.499 1.00 81.38 72 ARG A CA 1
ATOM 553 C C . ARG A 1 72 ? 13.931 -12.400 23.754 1.00 81.38 72 ARG A C 1
ATOM 555 O O . ARG A 1 72 ? 12.713 -12.421 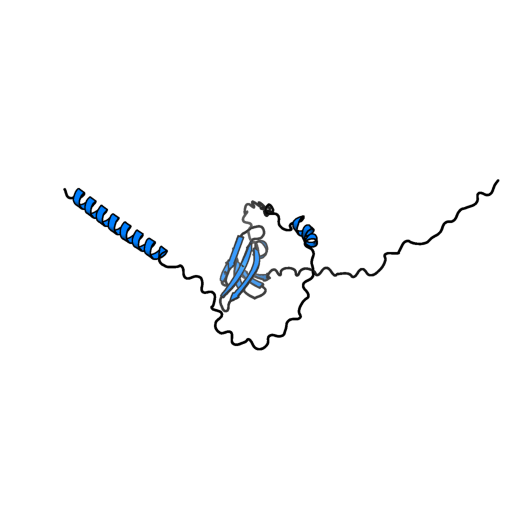23.558 1.00 81.38 72 ARG A O 1
ATOM 562 N N . PRO A 1 73 ? 14.703 -11.402 23.287 1.00 80.25 73 PRO A N 1
ATOM 563 C CA . PRO A 1 73 ? 14.136 -10.256 22.593 1.00 80.25 73 PRO A CA 1
ATOM 564 C C . PRO A 1 73 ? 13.434 -10.707 21.306 1.00 80.25 73 PRO A C 1
ATOM 566 O O . PRO A 1 73 ? 14.022 -11.364 20.445 1.00 80.25 73 PRO A O 1
ATOM 569 N N . LEU A 1 74 ? 12.164 -10.327 21.148 1.00 80.06 74 LEU A N 1
ATOM 570 C CA . LEU A 1 74 ? 11.380 -10.630 19.941 1.00 80.06 74 LEU A CA 1
ATOM 571 C C . LEU A 1 74 ? 11.972 -9.984 18.678 1.00 80.06 74 LEU A C 1
ATOM 573 O O . LEU A 1 74 ? 11.793 -10.490 17.567 1.00 80.06 74 LEU A O 1
ATOM 577 N N . PHE A 1 75 ? 12.711 -8.888 18.851 1.00 80.19 75 PHE A N 1
ATOM 578 C CA . PHE A 1 75 ? 13.338 -8.133 17.777 1.00 80.19 75 PHE A CA 1
ATOM 579 C C . PHE A 1 75 ? 14.856 -8.165 17.934 1.00 80.19 75 PHE A C 1
ATOM 581 O O . PHE A 1 75 ? 15.410 -7.627 18.886 1.00 80.19 75 PHE A O 1
ATOM 588 N N . TYR A 1 76 ? 15.534 -8.767 16.960 1.00 79.56 76 TYR A N 1
ATOM 589 C CA . TYR A 1 76 ? 16.984 -8.666 16.829 1.00 79.56 76 TYR A CA 1
ATOM 590 C C . TYR A 1 76 ? 17.307 -7.609 15.776 1.00 79.56 76 TYR A C 1
ATOM 592 O O . TYR A 1 76 ? 16.798 -7.688 14.656 1.00 79.56 76 TYR A O 1
ATOM 600 N N . SER A 1 77 ? 18.205 -6.674 16.087 1.00 74.00 77 SER A N 1
ATOM 601 C CA . SER A 1 77 ? 18.650 -5.610 15.168 1.00 74.00 77 SER A CA 1
ATOM 602 C C . SER A 1 77 ? 19.283 -6.146 13.875 1.00 74.00 77 SER A C 1
ATOM 604 O O . SER A 1 77 ? 19.391 -5.438 12.879 1.00 74.00 77 SER A O 1
ATOM 606 N N . THR A 1 78 ? 19.705 -7.411 13.881 1.00 77.00 78 THR A N 1
ATOM 607 C CA . THR A 1 78 ? 20.310 -8.111 12.742 1.00 77.00 78 THR A CA 1
ATOM 608 C C . THR A 1 78 ? 19.298 -8.833 11.852 1.00 77.00 78 THR A C 1
ATOM 610 O O . THR A 1 78 ? 19.691 -9.357 10.807 1.00 77.00 78 THR A O 1
ATOM 613 N N . ARG A 1 79 ? 18.000 -8.853 12.197 1.00 74.56 79 ARG A N 1
ATOM 614 C CA . ARG A 1 79 ? 16.956 -9.363 11.294 1.00 74.56 79 ARG A CA 1
ATOM 615 C C . ARG A 1 79 ? 16.762 -8.386 10.135 1.00 74.56 79 ARG A C 1
ATOM 617 O O . ARG A 1 79 ? 15.948 -7.473 10.204 1.00 74.56 79 ARG A O 1
ATOM 624 N N . LYS A 1 80 ? 17.502 -8.599 9.048 1.00 74.56 80 LYS A N 1
ATOM 625 C CA . LYS A 1 80 ? 17.184 -8.015 7.741 1.00 74.56 80 LYS A CA 1
ATOM 626 C C . LYS A 1 80 ? 16.228 -8.948 6.989 1.00 74.56 80 LYS A C 1
ATOM 628 O O . LYS A 1 80 ? 16.456 -10.160 7.008 1.00 74.56 80 LYS A O 1
ATOM 633 N N . PRO A 1 81 ? 15.186 -8.422 6.322 1.00 74.25 81 PRO A N 1
ATOM 634 C CA . PRO A 1 81 ? 14.415 -9.196 5.356 1.00 74.25 81 PRO A CA 1
ATOM 635 C C . PRO A 1 81 ? 15.359 -9.815 4.318 1.00 74.25 81 PRO A C 1
ATOM 637 O O . PRO A 1 81 ? 16.250 -9.131 3.811 1.00 74.25 81 PRO A O 1
ATOM 640 N N . GLN A 1 82 ? 15.192 -11.102 4.010 1.00 66.06 82 GLN A N 1
ATOM 641 C CA . GLN A 1 82 ? 15.901 -11.699 2.881 1.00 66.06 82 GLN A CA 1
ATOM 642 C C . GLN A 1 82 ? 15.362 -11.066 1.595 1.00 66.06 82 GLN A C 1
ATOM 644 O O . GLN A 1 82 ? 14.184 -11.206 1.272 1.00 66.06 82 GLN A O 1
ATOM 649 N N . GLU A 1 83 ? 16.219 -10.347 0.871 1.00 64.69 83 GLU A N 1
ATOM 650 C CA . GLU A 1 83 ? 15.911 -9.906 -0.486 1.00 64.69 83 GLU A CA 1
ATOM 651 C C . GLU A 1 83 ? 15.825 -11.154 -1.369 1.00 64.69 83 GLU A C 1
ATOM 653 O O . GLU A 1 83 ? 16.833 -11.772 -1.714 1.00 64.69 83 GLU A O 1
ATOM 658 N N . ILE A 1 84 ? 14.601 -11.554 -1.711 1.00 60.12 84 ILE A N 1
ATOM 659 C CA . ILE A 1 84 ? 14.356 -12.564 -2.735 1.00 60.12 84 ILE A CA 1
ATOM 660 C C . ILE A 1 84 ? 14.758 -11.924 -4.068 1.00 60.12 84 ILE A C 1
ATOM 662 O O . ILE A 1 84 ? 13.967 -11.225 -4.701 1.00 60.12 84 ILE A O 1
ATOM 666 N N . SER A 1 85 ? 16.009 -12.126 -4.485 1.00 55.97 85 SER A N 1
ATOM 667 C CA . SER A 1 85 ? 16.490 -11.715 -5.805 1.00 55.97 85 SER A CA 1
ATOM 668 C C . SER A 1 85 ? 15.855 -12.610 -6.868 1.00 55.97 85 SER A C 1
ATOM 670 O O . SER A 1 85 ? 16.410 -13.629 -7.272 1.00 55.97 85 SER A O 1
ATOM 672 N N . THR A 1 86 ? 14.651 -12.247 -7.301 1.00 53.69 86 THR A N 1
ATOM 673 C CA . THR A 1 86 ? 14.045 -12.823 -8.501 1.00 53.69 86 THR A CA 1
ATOM 674 C C . THR A 1 86 ? 14.366 -11.904 -9.670 1.00 53.69 86 THR A C 1
ATOM 676 O O . THR A 1 86 ? 13.606 -11.000 -10.014 1.00 53.69 86 THR A O 1
ATOM 679 N N . ALA A 1 87 ? 15.526 -12.124 -10.285 1.00 54.84 87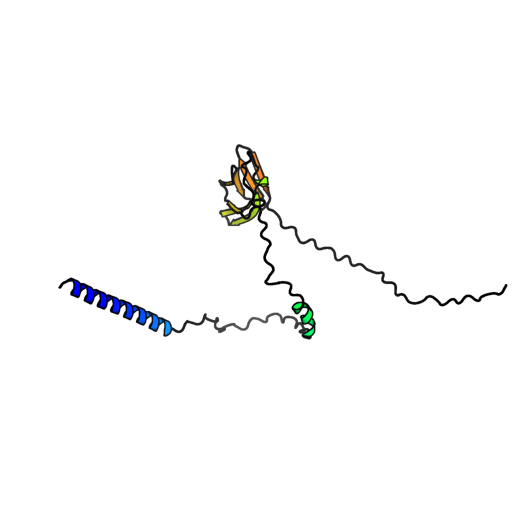 ALA A N 1
ATOM 680 C CA . ALA A 1 87 ? 15.809 -11.598 -11.612 1.00 54.84 87 ALA A CA 1
ATOM 681 C C . ALA A 1 87 ? 14.942 -12.361 -12.626 1.00 54.84 87 ALA A C 1
ATOM 683 O O . ALA A 1 87 ? 15.341 -13.395 -13.156 1.00 54.84 87 ALA A O 1
ATOM 684 N N . MET A 1 88 ? 13.726 -11.874 -12.871 1.00 49.03 88 MET A N 1
ATOM 685 C CA . MET A 1 88 ? 12.878 -12.379 -13.949 1.00 49.03 88 MET A CA 1
ATOM 686 C C . MET A 1 88 ? 12.994 -11.472 -15.168 1.00 49.03 88 MET A C 1
ATOM 688 O O . MET A 1 88 ? 12.374 -10.410 -15.252 1.00 49.03 88 MET A O 1
ATOM 692 N N . THR A 1 89 ? 13.776 -11.944 -16.137 1.00 47.72 89 THR A N 1
ATOM 693 C CA . THR A 1 89 ? 13.747 -11.504 -17.531 1.00 47.72 89 THR A CA 1
ATOM 694 C C . THR A 1 89 ? 12.303 -11.526 -18.031 1.00 47.72 89 THR A C 1
ATOM 696 O O . THR A 1 89 ? 11.676 -12.581 -18.137 1.00 47.72 89 THR A O 1
ATOM 699 N N . ALA A 1 90 ? 11.759 -10.343 -18.314 1.00 45.88 90 ALA A N 1
ATOM 700 C CA . ALA A 1 90 ? 10.415 -10.176 -18.841 1.00 45.88 90 ALA A CA 1
ATOM 701 C C . ALA A 1 90 ? 10.378 -10.605 -20.314 1.00 45.88 90 ALA A C 1
ATOM 703 O O . ALA A 1 90 ? 10.612 -9.811 -21.221 1.00 45.88 90 ALA A O 1
ATOM 704 N N . ILE A 1 91 ? 10.074 -11.878 -20.555 1.00 48.97 91 ILE A N 1
ATOM 705 C CA . ILE A 1 91 ? 9.645 -12.342 -21.874 1.00 48.97 91 ILE A CA 1
ATOM 706 C C . ILE A 1 91 ? 8.199 -11.863 -22.048 1.00 48.97 91 ILE A C 1
ATOM 708 O O . ILE A 1 91 ? 7.296 -12.370 -21.377 1.00 48.97 91 ILE A O 1
ATOM 712 N N . ARG A 1 92 ? 7.985 -10.866 -22.919 1.00 45.16 92 ARG A N 1
ATOM 713 C CA . ARG A 1 92 ? 6.644 -10.447 -23.359 1.00 45.16 92 ARG A CA 1
ATOM 714 C C . ARG A 1 92 ? 5.946 -11.659 -23.973 1.00 45.16 92 ARG A C 1
ATOM 716 O O . ARG A 1 92 ? 6.351 -12.149 -25.023 1.00 45.16 92 ARG A O 1
ATOM 723 N N . ARG A 1 93 ? 4.925 -12.157 -23.280 1.00 51.06 93 ARG A N 1
ATOM 724 C CA . ARG A 1 93 ? 4.049 -13.236 -23.739 1.00 51.06 93 ARG A CA 1
ATOM 725 C C . ARG A 1 93 ? 2.742 -12.579 -24.208 1.00 51.06 93 ARG A C 1
ATOM 727 O O . ARG A 1 93 ? 2.265 -11.704 -23.487 1.00 51.06 93 ARG A O 1
ATOM 734 N N . PRO A 1 94 ? 2.204 -12.926 -25.386 1.00 53.72 94 PRO A N 1
ATOM 735 C CA . PRO A 1 94 ? 1.006 -12.279 -25.901 1.00 53.72 94 PRO A CA 1
ATOM 736 C C . PRO A 1 94 ? -0.236 -12.766 -25.141 1.00 53.72 94 PRO A C 1
ATOM 738 O O . PRO A 1 94 ? -0.314 -13.937 -24.771 1.00 53.72 94 PRO A O 1
ATOM 741 N N . ASP A 1 95 ? -1.171 -11.839 -24.934 1.00 56.34 95 ASP A N 1
ATOM 742 C CA . ASP A 1 95 ? -2.547 -12.045 -24.459 1.00 56.34 95 ASP A CA 1
ATOM 743 C C . ASP A 1 95 ? -2.709 -12.497 -22.990 1.00 56.34 95 ASP A C 1
ATOM 745 O O . ASP A 1 95 ? -3.377 -13.483 -22.676 1.00 56.34 95 ASP A O 1
ATOM 749 N N . ARG A 1 96 ? -2.076 -11.770 -22.055 1.00 63.62 96 ARG A N 1
ATOM 750 C CA . ARG A 1 96 ? -2.306 -11.963 -20.614 1.00 63.62 96 ARG A CA 1
ATOM 751 C C . ARG A 1 96 ? -3.494 -11.137 -20.130 1.00 63.62 96 ARG A C 1
ATOM 753 O O . ARG A 1 96 ? -3.628 -9.950 -20.420 1.00 63.62 96 ARG A O 1
ATOM 760 N N . THR A 1 97 ? -4.348 -11.797 -19.362 1.00 73.19 97 THR A N 1
ATOM 761 C CA . THR A 1 97 ? -5.431 -11.165 -18.602 1.00 73.19 97 THR A CA 1
ATOM 762 C C . THR A 1 97 ? -4.832 -10.408 -17.410 1.00 73.19 97 THR A C 1
ATOM 764 O O . THR A 1 97 ? -3.882 -10.925 -16.817 1.00 73.19 97 THR A O 1
ATOM 767 N N . PRO A 1 98 ? -5.345 -9.223 -17.020 1.00 73.88 98 PRO A N 1
ATOM 768 C CA . PRO A 1 98 ? -4.802 -8.432 -15.914 1.00 73.88 98 PRO A CA 1
ATOM 769 C C . PRO A 1 98 ? -4.655 -9.234 -14.614 1.00 73.88 98 PRO A C 1
ATOM 771 O O . PRO A 1 98 ? -3.650 -9.080 -13.932 1.00 73.88 98 PRO A O 1
ATOM 774 N N . GLU A 1 99 ? -5.565 -10.172 -14.335 1.00 78.00 99 GLU A N 1
ATOM 775 C CA . GLU A 1 99 ? -5.524 -11.064 -13.162 1.00 78.00 99 GLU A CA 1
ATOM 776 C C . GLU A 1 99 ? -4.277 -11.969 -13.081 1.00 78.00 99 GLU A C 1
ATOM 778 O O . GLU A 1 99 ? -3.945 -12.474 -12.011 1.00 78.00 99 GLU A O 1
ATOM 783 N N . GLN A 1 100 ? -3.585 -12.221 -14.199 1.00 80.06 100 GLN A N 1
ATOM 784 C CA . GLN A 1 100 ? -2.401 -13.094 -14.225 1.00 80.06 100 GLN A CA 1
ATOM 785 C C . GLN A 1 100 ? -1.104 -12.374 -13.869 1.00 80.06 100 GLN A C 1
ATOM 787 O O . GLN A 1 100 ? -0.151 -13.021 -13.432 1.00 80.06 100 GLN A O 1
ATOM 792 N N . ASP A 1 101 ? -1.053 -11.062 -14.089 1.00 84.75 101 ASP A N 1
ATOM 793 C CA . ASP A 1 101 ? 0.146 -10.252 -13.867 1.00 84.75 101 ASP A CA 1
ATOM 794 C C . ASP A 1 101 ? -0.016 -9.289 -12.689 1.00 84.75 101 ASP A C 1
ATOM 796 O O . ASP A 1 101 ? 0.990 -8.846 -12.128 1.00 84.75 101 ASP A O 1
ATOM 800 N N . TRP A 1 102 ? -1.255 -8.990 -12.293 1.00 87.94 102 TRP A N 1
ATOM 801 C CA . TRP A 1 102 ? -1.580 -7.962 -11.316 1.00 87.94 102 TRP A CA 1
ATOM 802 C C . TRP A 1 102 ? -2.561 -8.455 -10.260 1.00 87.94 102 TRP A C 1
ATOM 804 O O . TRP A 1 102 ? -3.434 -9.280 -10.509 1.00 87.94 102 TRP A O 1
ATOM 814 N N . ILE A 1 103 ? -2.417 -7.890 -9.068 1.00 88.94 103 ILE A N 1
ATOM 815 C CA . ILE A 1 103 ? -3.270 -8.119 -7.911 1.00 88.94 103 ILE A CA 1
ATOM 816 C C . ILE A 1 103 ? -3.868 -6.786 -7.471 1.00 88.94 103 ILE A C 1
ATOM 818 O O . ILE A 1 103 ? -3.130 -5.835 -7.187 1.00 88.94 103 ILE A O 1
ATOM 822 N N . LEU A 1 104 ? -5.195 -6.730 -7.334 1.00 90.81 104 LEU A N 1
ATOM 823 C CA . LEU A 1 104 ? -5.865 -5.605 -6.687 1.00 90.81 104 LEU A CA 1
ATOM 824 C C . LEU A 1 104 ? -5.579 -5.638 -5.183 1.00 90.81 104 LEU A C 1
ATOM 826 O O . LEU A 1 104 ? -6.032 -6.527 -4.460 1.00 90.81 104 LEU A O 1
ATOM 830 N N . THR A 1 105 ? -4.793 -4.668 -4.725 1.00 89.62 105 THR A N 1
ATOM 831 C CA . THR A 1 105 ? -4.298 -4.595 -3.343 1.00 89.62 105 THR A CA 1
ATOM 832 C C . THR A 1 105 ? -5.119 -3.626 -2.497 1.00 89.62 105 THR A C 1
ATOM 834 O O . THR A 1 105 ? -5.222 -3.800 -1.286 1.00 89.62 105 THR A O 1
ATOM 837 N N . GLY A 1 106 ? -5.709 -2.604 -3.116 1.00 89.31 106 GLY A N 1
ATOM 838 C CA . GLY A 1 106 ? -6.503 -1.612 -2.403 1.00 89.31 106 GLY A CA 1
ATOM 839 C C . GLY A 1 106 ? -7.378 -0.791 -3.332 1.00 89.31 106 GLY A C 1
ATOM 840 O O . GLY A 1 106 ? -7.111 -0.681 -4.527 1.00 89.31 106 GLY A O 1
ATOM 841 N N . ILE A 1 107 ? -8.415 -0.199 -2.754 1.00 91.56 107 ILE A N 1
ATOM 842 C CA . ILE A 1 107 ? -9.305 0.748 -3.417 1.00 91.56 107 ILE A CA 1
ATOM 843 C C . ILE A 1 107 ? -9.474 1.934 -2.470 1.00 91.56 107 ILE A C 1
ATOM 845 O O . ILE A 1 107 ? -9.720 1.757 -1.278 1.00 91.56 107 ILE A O 1
ATOM 849 N N . ILE A 1 108 ? -9.296 3.139 -2.996 1.00 91.94 108 ILE A N 1
ATOM 850 C CA . ILE A 1 108 ? -9.499 4.403 -2.296 1.00 91.94 108 ILE A CA 1
ATOM 851 C C . ILE A 1 108 ? -10.690 5.080 -2.966 1.00 91.94 108 ILE A C 1
ATOM 853 O O . ILE A 1 108 ? -10.626 5.419 -4.146 1.00 91.94 108 ILE A O 1
ATOM 857 N N . ILE A 1 109 ? -11.768 5.263 -2.210 1.00 90.44 109 ILE A N 1
ATOM 858 C CA . ILE A 1 109 ? -12.988 5.934 -2.664 1.00 90.44 1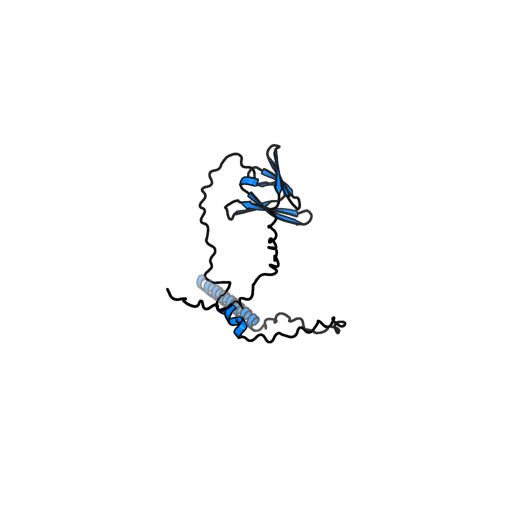09 ILE A CA 1
ATOM 859 C C . ILE A 1 109 ? -13.053 7.285 -1.961 1.00 90.44 109 ILE A C 1
ATOM 861 O O . ILE A 1 109 ? -13.143 7.330 -0.732 1.00 90.44 109 ILE A O 1
ATOM 865 N N . ASN A 1 110 ? -12.995 8.378 -2.722 1.00 88.75 110 ASN A N 1
ATOM 866 C CA . ASN A 1 110 ? -13.100 9.734 -2.190 1.00 88.75 110 ASN A CA 1
ATOM 867 C C . ASN A 1 110 ? -14.082 10.572 -3.022 1.00 88.75 110 ASN A C 1
ATOM 869 O O . ASN A 1 110 ? -13.683 11.367 -3.871 1.00 88.75 110 ASN A O 1
ATOM 873 N N . GLY A 1 111 ? -15.384 10.378 -2.792 1.00 85.00 111 GLY A N 1
ATOM 874 C CA . GLY A 1 111 ? -16.432 11.072 -3.544 1.00 85.00 111 GLY A CA 1
ATOM 875 C C . GLY A 1 111 ? -16.385 10.716 -5.031 1.00 85.00 111 GLY A C 1
ATOM 876 O O . GLY A 1 111 ? -16.702 9.590 -5.400 1.00 85.00 111 G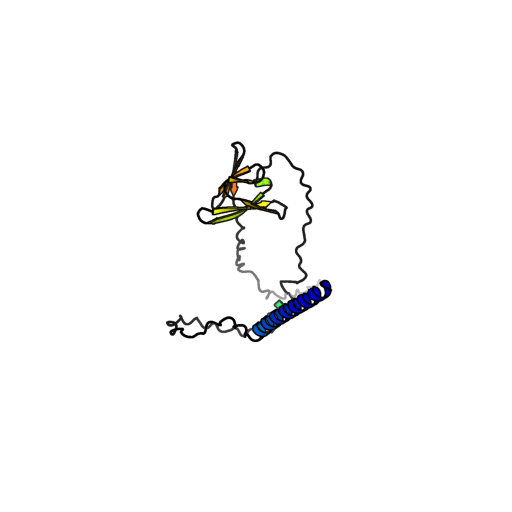LY A O 1
ATOM 877 N N . GLU A 1 112 ? -15.991 11.674 -5.871 1.00 82.44 112 GLU A N 1
ATOM 878 C CA . GLU A 1 112 ? -15.823 11.476 -7.321 1.00 82.44 112 GLU A CA 1
ATOM 879 C C . GLU A 1 112 ? -14.434 10.922 -7.695 1.00 82.44 112 GLU A C 1
ATOM 881 O O . GLU A 1 112 ? -14.242 10.398 -8.793 1.00 82.44 112 GLU A O 1
ATOM 886 N N . ASP A 1 113 ? -13.463 10.992 -6.780 1.00 85.56 113 ASP A N 1
ATOM 887 C CA . ASP A 1 113 ? -12.091 10.540 -6.997 1.00 85.56 113 ASP A CA 1
ATOM 888 C C . ASP A 1 113 ? -11.890 9.106 -6.493 1.00 85.56 113 ASP A C 1
ATOM 890 O O . ASP A 1 113 ? -11.513 8.869 -5.341 1.00 85.56 113 ASP A O 1
ATOM 894 N N . ASN A 1 114 ? -12.096 8.137 -7.386 1.00 91.38 114 ASN A N 1
ATOM 895 C CA . ASN A 1 114 ? -11.841 6.723 -7.108 1.00 91.38 114 ASN A CA 1
ATOM 896 C C . ASN A 1 114 ? -10.484 6.289 -7.670 1.00 91.38 114 ASN A C 1
ATOM 898 O O . ASN A 1 114 ? -10.170 6.528 -8.840 1.00 91.38 114 ASN A O 1
ATOM 902 N N . VAL A 1 115 ? -9.680 5.631 -6.835 1.00 92.56 115 VAL A N 1
ATOM 903 C CA . VAL A 1 115 ? -8.345 5.137 -7.189 1.00 92.56 115 VAL A CA 1
ATOM 904 C C . VAL A 1 115 ? -8.216 3.673 -6.787 1.00 92.56 115 VAL A C 1
ATOM 906 O O . VAL A 1 115 ? -8.436 3.316 -5.634 1.00 92.56 115 VAL A O 1
ATOM 909 N N . ALA A 1 116 ? -7.802 2.829 -7.723 1.00 92.75 116 ALA A N 1
ATOM 910 C CA . ALA A 1 116 ? -7.476 1.430 -7.485 1.00 92.75 116 ALA A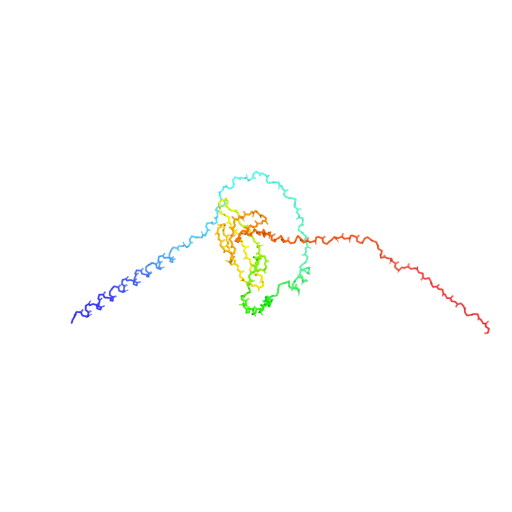 CA 1
ATOM 911 C C . ALA A 1 116 ? -5.952 1.229 -7.458 1.00 92.75 116 ALA A C 1
ATOM 913 O O . ALA A 1 116 ? -5.219 1.821 -8.252 1.00 92.75 116 ALA A O 1
ATOM 914 N N . LEU A 1 117 ? -5.476 0.409 -6.522 1.00 92.00 117 LEU A N 1
ATOM 915 C CA . LEU A 1 117 ? -4.064 0.115 -6.277 1.00 92.00 117 LEU A CA 1
ATOM 916 C C . LEU A 1 117 ? -3.751 -1.319 -6.702 1.00 92.00 117 LEU A C 1
ATOM 918 O O . LEU A 1 117 ? -4.300 -2.274 -6.146 1.00 92.00 117 LEU A O 1
ATOM 922 N N . PHE A 1 118 ? -2.812 -1.470 -7.628 1.00 91.56 118 PHE A N 1
ATOM 923 C CA . PHE A 1 118 ? -2.394 -2.751 -8.182 1.00 91.56 118 PHE A CA 1
ATOM 924 C C . PHE A 1 118 ? -0.956 -3.063 -7.788 1.00 91.56 118 PHE A C 1
ATOM 926 O O . PHE A 1 118 ? -0.101 -2.177 -7.771 1.00 91.56 118 PHE A O 1
ATOM 933 N N . SER A 1 119 ? -0.679 -4.330 -7.497 1.00 89.50 119 SER A N 1
ATOM 934 C CA . SER A 1 119 ? 0.679 -4.845 -7.323 1.00 89.50 119 SER A CA 1
ATOM 935 C C . SER A 1 119 ? 0.972 -5.905 -8.375 1.00 89.50 119 SER A C 1
ATOM 937 O O . SER A 1 119 ? 0.131 -6.753 -8.671 1.00 89.50 119 SER A O 1
ATOM 939 N N . ALA A 1 120 ? 2.158 -5.846 -8.974 1.00 88.50 120 ALA A N 1
ATOM 940 C CA . ALA A 1 120 ? 2.562 -6.839 -9.959 1.00 88.50 120 ALA A CA 1
ATOM 941 C C . ALA A 1 120 ? 2.972 -8.146 -9.264 1.00 88.50 120 ALA A C 1
ATOM 943 O O . ALA A 1 120 ? 3.795 -8.151 -8.343 1.00 88.50 120 ALA A O 1
ATOM 944 N N . ILE A 1 121 ? 2.452 -9.276 -9.735 1.00 84.19 121 ILE A N 1
ATOM 945 C CA . ILE A 1 121 ? 2.743 -10.593 -9.164 1.00 84.19 121 ILE A CA 1
ATOM 946 C C . ILE A 1 121 ? 4.243 -10.892 -9.306 1.00 84.19 121 ILE A C 1
ATOM 948 O O . ILE A 1 121 ? 4.810 -10.884 -10.400 1.00 84.19 121 ILE A O 1
ATOM 952 N N . GLY A 1 122 ? 4.907 -11.144 -8.175 1.00 79.94 122 GLY A N 1
ATOM 953 C CA . GLY A 1 122 ? 6.335 -11.473 -8.126 1.00 79.94 122 GLY A CA 1
ATOM 954 C C . GLY A 1 122 ? 7.291 -10.288 -8.321 1.00 79.94 122 GLY A C 1
ATOM 955 O O . GLY A 1 122 ? 8.498 -10.508 -8.424 1.00 79.94 122 GLY A O 1
ATOM 956 N N . LYS A 1 123 ? 6.799 -9.040 -8.360 1.00 79.81 123 LYS A N 1
ATOM 957 C CA . LYS A 1 123 ? 7.635 -7.829 -8.471 1.00 79.81 123 LYS A CA 1
ATOM 958 C C . LYS A 1 123 ? 7.249 -6.805 -7.402 1.00 79.81 123 LYS A C 1
ATOM 960 O O . LYS A 1 123 ? 6.081 -6.653 -7.077 1.00 79.81 123 LYS A O 1
ATOM 965 N N . LYS A 1 124 ? 8.217 -6.028 -6.903 1.00 78.38 124 LYS A N 1
ATOM 966 C CA . LYS A 1 124 ? 7.966 -4.865 -6.021 1.00 78.38 124 LYS A CA 1
ATOM 967 C C . LYS A 1 124 ? 7.482 -3.639 -6.828 1.00 78.38 124 LYS A C 1
ATOM 969 O O . LYS A 1 124 ? 7.968 -2.533 -6.612 1.00 78.38 124 LYS A O 1
ATOM 974 N N . ASN A 1 125 ? 6.576 -3.844 -7.786 1.00 83.69 125 ASN A N 1
ATOM 975 C CA . ASN A 1 125 ? 6.008 -2.777 -8.612 1.00 83.69 125 ASN A CA 1
ATOM 976 C C . ASN A 1 125 ? 4.555 -2.538 -8.209 1.00 83.69 125 ASN A C 1
ATOM 978 O O . ASN A 1 125 ? 3.786 -3.493 -8.087 1.00 83.69 125 ASN A O 1
ATOM 982 N N . TYR A 1 126 ? 4.204 -1.265 -8.055 1.00 88.62 126 TYR A N 1
ATOM 983 C CA . TYR A 1 126 ? 2.868 -0.813 -7.697 1.00 88.62 126 TYR A CA 1
ATOM 984 C C . TYR A 1 126 ? 2.389 0.207 -8.720 1.00 88.62 126 TYR A C 1
ATOM 986 O O . TYR A 1 126 ? 3.171 1.054 -9.153 1.00 88.62 126 TYR A O 1
ATOM 994 N N . GLU A 1 127 ? 1.116 0.133 -9.082 1.00 89.44 127 GLU A N 1
ATOM 995 C CA . GLU A 1 127 ? 0.491 1.059 -10.021 1.00 89.44 127 GLU A CA 1
ATOM 996 C C . GLU A 1 127 ? -0.854 1.522 -9.462 1.00 89.44 127 GLU A C 1
ATOM 998 O O . GLU A 1 127 ? -1.623 0.722 -8.928 1.00 89.44 127 GLU A O 1
ATOM 1003 N N . SER A 1 128 ? -1.120 2.825 -9.534 1.00 91.88 128 SER A N 1
ATOM 1004 C CA . SER A 1 128 ? -2.385 3.424 -9.116 1.00 91.88 128 SER A CA 1
ATOM 1005 C C . SER A 1 128 ? -3.149 3.905 -10.341 1.00 91.88 128 SER A C 1
ATOM 1007 O O . SER A 1 128 ? -2.626 4.677 -11.145 1.00 91.88 128 SER A O 1
ATOM 1009 N N . LEU A 1 129 ? -4.393 3.453 -10.488 1.00 91.44 129 LEU A N 1
ATOM 1010 C CA . LEU A 1 129 ? -5.221 3.767 -11.650 1.00 91.44 129 LEU A CA 1
ATOM 1011 C C . LEU A 1 129 ? -6.569 4.345 -11.237 1.00 91.44 129 LEU A C 1
ATOM 1013 O O . LEU A 1 129 ? -7.140 3.977 -10.212 1.00 91.44 129 LEU A O 1
ATOM 1017 N N . ARG A 1 130 ? -7.079 5.240 -12.078 1.00 92.50 130 ARG A N 1
ATOM 1018 C CA . ARG A 1 130 ? -8.426 5.818 -12.024 1.00 92.50 130 ARG A CA 1
ATOM 1019 C C . ARG A 1 130 ? -9.256 5.262 -13.176 1.00 92.50 130 ARG A C 1
ATOM 1021 O O . ARG A 1 130 ? -8.690 4.775 -14.158 1.00 92.50 130 ARG A O 1
ATOM 1028 N N . SER A 1 131 ? -10.577 5.373 -13.087 1.00 90.00 131 SER A N 1
ATOM 1029 C CA . SER A 1 131 ? -11.462 5.029 -14.203 1.00 90.00 131 SER A CA 1
ATOM 1030 C C . SER A 1 131 ? -11.020 5.745 -15.489 1.00 90.00 131 SER A C 1
ATOM 1032 O O . SER A 1 131 ? -10.653 6.921 -15.472 1.00 90.00 131 SER A O 1
ATOM 1034 N N . GLY A 1 132 ? -10.998 5.015 -16.598 1.00 87.31 132 GLY A N 1
ATOM 1035 C CA . GLY A 1 132 ? -10.500 5.444 -17.904 1.00 87.31 132 GLY A CA 1
ATOM 1036 C C . GLY A 1 132 ? -8.992 5.270 -18.120 1.00 87.31 132 GLY A C 1
ATOM 1037 O O . GLY A 1 132 ? -8.526 5.421 -19.251 1.00 87.31 132 GLY A O 1
ATOM 1038 N N . MET A 1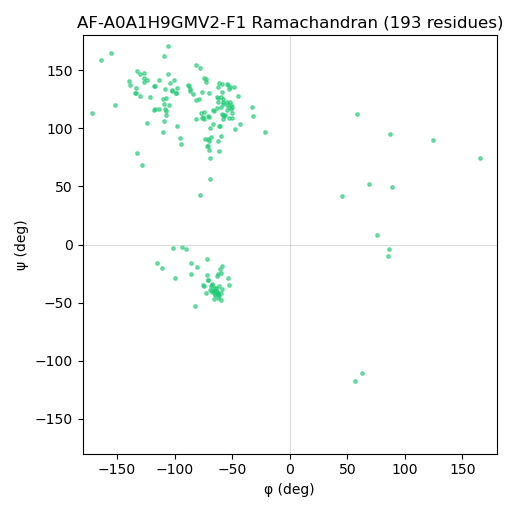 133 ? -8.207 4.942 -17.088 1.00 88.69 133 MET A N 1
ATOM 1039 C CA . MET A 1 133 ? -6.774 4.668 -17.247 1.00 88.69 133 MET A CA 1
ATOM 1040 C C . MET A 1 133 ? -6.525 3.239 -17.738 1.00 88.69 133 MET A C 1
ATOM 1042 O O . MET A 1 133 ? -7.328 2.333 -17.516 1.00 88.69 133 MET A O 1
ATOM 1046 N N . LYS A 1 134 ? -5.385 3.033 -18.406 1.00 88.25 134 LYS A N 1
ATOM 1047 C CA . LYS A 1 134 ? -4.993 1.729 -18.944 1.00 88.25 134 LYS A CA 1
ATOM 1048 C C . LYS A 1 134 ? -4.028 1.000 -18.019 1.00 88.25 134 LYS A C 1
ATOM 1050 O O . LYS A 1 134 ? -3.039 1.586 -17.593 1.00 88.25 134 LYS A O 1
ATOM 1055 N N . LEU A 1 135 ? -4.287 -0.285 -17.799 1.00 85.94 135 LEU A N 1
ATOM 1056 C CA . LEU A 1 135 ? -3.362 -1.251 -17.219 1.00 85.94 135 LEU A CA 1
ATOM 1057 C C . LEU A 1 135 ? -2.930 -2.220 -18.322 1.00 85.94 135 LEU A C 1
ATOM 1059 O O . LEU A 1 135 ? -3.696 -3.094 -18.731 1.00 85.94 135 LEU A O 1
ATOM 1063 N N . SER A 1 136 ? -1.696 -2.087 -18.812 1.00 83.88 136 SER A N 1
ATOM 1064 C CA . SER A 1 136 ? -1.231 -2.831 -19.997 1.00 83.88 136 SER A CA 1
ATOM 1065 C C . SER A 1 136 ? -2.143 -2.569 -21.214 1.00 83.88 136 SER A C 1
ATOM 1067 O O . SER A 1 136 ? -2.251 -1.420 -21.638 1.00 83.88 136 SER A O 1
ATOM 1069 N N . ASP A 1 137 ? -2.815 -3.590 -21.757 1.00 85.50 137 ASP A N 1
ATOM 1070 C CA . ASP A 1 137 ? -3.750 -3.445 -22.885 1.00 85.50 137 ASP A CA 1
ATOM 1071 C C . ASP A 1 137 ? -5.217 -3.253 -22.438 1.00 85.50 137 ASP A C 1
ATOM 1073 O O . ASP A 1 137 ? -6.099 -3.058 -23.270 1.00 85.50 137 ASP A O 1
ATOM 1077 N N . TRP A 1 138 ? -5.499 -3.278 -21.131 1.00 89.00 138 TRP A N 1
ATOM 1078 C CA . TRP A 1 138 ? -6.852 -3.210 -20.571 1.00 89.00 138 TRP A CA 1
ATOM 1079 C C . TRP A 1 138 ? -7.187 -1.810 -20.063 1.00 89.00 138 TRP A C 1
ATOM 1081 O O . TRP A 1 138 ? -6.338 -1.146 -19.476 1.00 89.00 138 TRP A O 1
ATOM 1091 N N . THR A 1 139 ? -8.425 -1.360 -20.254 1.00 90.19 139 THR A N 1
ATOM 1092 C CA . THR A 1 139 ? -8.914 -0.067 -19.750 1.00 90.19 139 THR A CA 1
ATOM 1093 C C . THR A 1 139 ? -9.768 -0.296 -18.512 1.00 90.19 139 THR A C 1
ATOM 1095 O O . THR A 1 139 ? -10.610 -1.189 -18.499 1.00 90.19 139 THR A O 1
ATOM 1098 N N . LEU A 1 140 ? -9.525 0.470 -17.453 1.00 91.69 140 LEU A N 1
ATOM 1099 C CA . LEU A 1 140 ? -10.311 0.417 -16.225 1.00 91.69 140 LEU A CA 1
ATOM 1100 C C . LEU A 1 140 ? -11.643 1.141 -16.455 1.00 91.69 140 LEU A C 1
ATOM 1102 O O . LEU A 1 140 ? -11.649 2.361 -16.572 1.00 91.69 140 LEU A O 1
ATOM 1106 N N . ASP A 1 141 ? -12.755 0.417 -16.534 1.00 90.88 141 ASP A N 1
ATOM 1107 C CA . ASP A 1 141 ? -14.076 1.014 -16.777 1.00 90.88 141 ASP A CA 1
ATOM 1108 C C . ASP A 1 141 ? -14.681 1.545 -15.474 1.00 90.88 141 ASP A C 1
ATOM 1110 O O . ASP A 1 141 ? -15.080 2.707 -15.382 1.00 90.88 141 ASP A O 1
ATOM 1114 N N . GLU A 1 142 ? -14.734 0.687 -14.454 1.00 90.81 142 GLU A N 1
ATOM 1115 C CA . GLU A 1 142 ? -15.479 0.943 -13.224 1.00 90.81 142 GLU A CA 1
ATOM 1116 C C . GLU A 1 142 ? -14.701 0.475 -11.992 1.00 90.81 142 GLU A C 1
ATOM 1118 O O . GLU A 1 142 ? -14.058 -0.579 -11.998 1.00 90.81 142 GLU A O 1
ATOM 1123 N N . ILE A 1 143 ? -14.781 1.271 -10.924 1.00 91.81 143 ILE A N 1
ATOM 1124 C CA . ILE A 1 143 ? -14.189 0.985 -9.618 1.00 91.81 143 ILE A CA 1
ATOM 1125 C C . ILE A 1 143 ? -15.333 0.894 -8.611 1.00 91.81 143 ILE A C 1
ATOM 1127 O O . ILE A 1 143 ? -16.007 1.893 -8.356 1.00 91.81 143 ILE A O 1
ATOM 1131 N N . THR A 1 144 ? -15.535 -0.287 -8.031 1.00 90.62 144 THR A N 1
ATOM 1132 C CA . THR A 1 144 ? -16.484 -0.516 -6.935 1.00 90.62 144 THR A CA 1
ATOM 1133 C C . THR A 1 144 ? -15.724 -0.685 -5.610 1.00 90.62 144 THR A C 1
ATOM 1135 O O . THR A 1 144 ? -14.497 -0.772 -5.622 1.00 90.62 144 THR A O 1
ATOM 1138 N N . PRO A 1 145 ? -16.397 -0.721 -4.444 1.00 88.00 145 PRO A N 1
ATOM 1139 C CA . PRO A 1 145 ? -15.727 -0.920 -3.153 1.00 88.00 145 PRO A CA 1
ATOM 1140 C C . PRO A 1 145 ? -15.020 -2.270 -2.992 1.00 88.00 145 PRO A C 1
ATOM 1142 O O . PRO A 1 145 ? -14.061 -2.363 -2.229 1.00 88.00 145 PRO A O 1
ATOM 1145 N N . ASP A 1 146 ? -15.484 -3.301 -3.700 1.00 88.31 146 ASP A N 1
ATOM 1146 C CA . ASP A 1 146 ? -15.016 -4.680 -3.532 1.00 88.31 146 ASP A CA 1
ATOM 1147 C C . ASP A 1 146 ? -14.306 -5.237 -4.775 1.00 88.31 146 ASP A C 1
ATOM 1149 O O . ASP A 1 146 ? -13.620 -6.259 -4.682 1.00 88.31 146 ASP A O 1
ATOM 1153 N N . SER A 1 147 ? -14.454 -4.596 -5.936 1.00 90.06 147 SER A N 1
ATOM 1154 C CA . SER A 1 147 ? -13.904 -5.070 -7.207 1.00 90.06 147 SER A CA 1
ATOM 1155 C C . SER A 1 147 ? -13.675 -3.939 -8.208 1.00 90.06 147 SER A C 1
ATOM 1157 O O . SER A 1 147 ? -14.180 -2.824 -8.070 1.00 90.06 147 SER A O 1
ATOM 1159 N N . VAL A 1 148 ? -12.907 -4.232 -9.253 1.00 92.25 148 VAL A N 1
ATOM 1160 C CA . VAL A 1 148 ? -12.736 -3.338 -10.399 1.00 92.25 148 VAL A CA 1
ATOM 1161 C C . VAL A 1 148 ? -13.047 -4.061 -11.700 1.00 92.25 148 VAL A C 1
ATOM 1163 O O . VAL A 1 148 ? -12.708 -5.234 -11.850 1.00 92.25 148 VAL A O 1
ATOM 1166 N N . THR A 1 149 ? -13.655 -3.360 -12.654 1.00 92.00 149 THR A N 1
ATOM 1167 C CA . THR A 1 149 ? -13.978 -3.919 -13.971 1.00 92.00 149 THR A CA 1
ATOM 1168 C C . THR A 1 149 ? -13.060 -3.341 -15.036 1.00 92.00 149 THR A C 1
ATOM 1170 O O . THR A 1 149 ? -12.970 -2.125 -15.204 1.00 92.00 149 THR A O 1
ATOM 1173 N N . PHE A 1 150 ? -12.409 -4.222 -15.787 1.00 91.62 150 PHE A N 1
ATOM 1174 C CA . PHE A 1 150 ? -11.591 -3.887 -16.942 1.00 91.62 150 PHE A CA 1
ATOM 1175 C C . PHE A 1 150 ? -12.294 -4.253 -18.248 1.00 91.62 150 PHE A C 1
ATOM 1177 O O . PHE A 1 150 ? -12.969 -5.282 -18.325 1.00 91.62 150 PHE A O 1
ATOM 1184 N N . SER A 1 151 ? -12.062 -3.460 -19.293 1.00 88.62 151 SER A N 1
ATOM 1185 C CA . SER A 1 151 ? -12.494 -3.738 -20.660 1.00 88.62 151 SER A CA 1
ATOM 1186 C C . SER A 1 151 ? -11.333 -3.730 -21.657 1.00 88.62 151 SER A C 1
ATOM 1188 O O . SER A 1 151 ? -10.397 -2.932 -21.565 1.00 88.62 151 SER A O 1
ATOM 1190 N N . ASN A 1 152 ? -11.377 -4.654 -22.615 1.00 87.94 152 ASN A N 1
ATOM 1191 C CA . ASN A 1 152 ? -10.453 -4.719 -23.750 1.00 87.94 152 ASN A CA 1
ATOM 1192 C C . ASN A 1 152 ? -11.168 -5.375 -24.938 1.00 87.94 152 ASN A C 1
ATOM 1194 O O . ASN A 1 152 ? -11.643 -6.503 -24.811 1.00 87.94 152 ASN A O 1
ATOM 1198 N N . ASP A 1 153 ? -11.297 -4.659 -26.059 1.00 82.44 153 ASP A N 1
ATOM 1199 C CA . ASP A 1 153 ? -11.864 -5.157 -27.324 1.00 82.44 153 ASP A CA 1
ATOM 1200 C C . ASP A 1 153 ? -13.171 -5.971 -27.168 1.00 82.44 153 ASP A C 1
ATOM 1202 O O . ASP A 1 153 ? -13.383 -7.011 -27.791 1.00 82.44 153 ASP A O 1
ATOM 1206 N N . GLY A 1 154 ? -14.072 -5.498 -26.298 1.00 80.25 154 GLY A N 1
ATOM 1207 C CA . GLY A 1 154 ? -15.378 -6.118 -26.033 1.00 80.25 154 GLY A CA 1
ATOM 1208 C C . GLY A 1 154 ? -15.379 -7.228 -24.975 1.00 80.25 154 GLY A C 1
ATOM 1209 O O . GLY A 1 154 ? -16.449 -7.721 -24.616 1.00 80.25 154 GLY A O 1
ATOM 1210 N N . ARG A 1 155 ? -14.219 -7.602 -24.428 1.00 83.88 155 ARG A N 1
ATOM 1211 C CA . ARG A 1 155 ? -14.101 -8.486 -23.259 1.00 83.88 155 ARG A CA 1
ATOM 1212 C C . ARG A 1 155 ? -14.156 -7.654 -21.983 1.00 83.88 155 ARG A C 1
ATOM 1214 O O . ARG A 1 155 ? -13.510 -6.612 -21.907 1.00 83.88 155 ARG A O 1
ATOM 1221 N N . LYS A 1 156 ? -14.907 -8.129 -20.987 1.00 88.19 156 LYS A N 1
ATOM 1222 C CA . LYS A 1 156 ? -14.982 -7.541 -19.644 1.00 88.19 156 LYS A CA 1
ATOM 1223 C C . LYS A 1 156 ? -14.468 -8.531 -18.614 1.00 88.19 156 LYS A C 1
ATOM 1225 O O . LYS A 1 156 ? -14.799 -9.712 -18.700 1.00 88.19 156 LYS A O 1
ATOM 1230 N N . ILE A 1 157 ? -13.669 -8.046 -17.674 1.00 88.62 157 ILE A N 1
ATOM 1231 C CA . ILE A 1 157 ? -13.071 -8.852 -16.608 1.00 88.62 157 ILE A CA 1
ATOM 1232 C C . ILE A 1 157 ? -13.233 -8.107 -15.292 1.00 88.62 157 ILE A C 1
ATOM 1234 O O . ILE A 1 157 ? -12.927 -6.919 -15.215 1.00 88.62 157 ILE A O 1
ATOM 1238 N N . GLU A 1 158 ? -13.724 -8.805 -14.277 1.00 90.31 158 GLU A N 1
ATOM 1239 C CA . GLU A 1 158 ? -13.910 -8.272 -12.933 1.00 90.31 158 GLU A CA 1
ATOM 1240 C C . GLU A 1 158 ? -12.818 -8.820 -12.017 1.00 90.31 158 GLU A C 1
ATOM 1242 O O . GLU A 1 158 ? -12.727 -10.026 -11.811 1.00 90.31 158 GLU A O 1
ATOM 1247 N N . MET A 1 159 ? -12.017 -7.931 -11.433 1.00 89.56 159 MET A N 1
ATOM 1248 C CA . MET A 1 159 ? -10.959 -8.304 -10.504 1.00 89.56 159 MET A CA 1
ATOM 1249 C C . MET A 1 159 ? -11.347 -7.921 -9.067 1.00 89.56 159 MET A C 1
ATOM 1251 O O . MET A 1 159 ? -11.458 -6.727 -8.769 1.00 89.56 159 MET A O 1
ATOM 1255 N N . PRO A 1 160 ? -11.541 -8.897 -8.160 1.00 91.00 160 PRO A N 1
ATOM 1256 C CA . PRO A 1 160 ? -11.923 -8.634 -6.778 1.00 91.00 160 PRO A CA 1
ATOM 1257 C C . PRO A 1 160 ? -10.738 -8.172 -5.924 1.00 91.00 160 PRO A C 1
ATOM 1259 O O . PRO A 1 160 ? -9.585 -8.551 -6.150 1.00 91.00 160 PRO A O 1
ATOM 1262 N N . LEU A 1 161 ? -11.032 -7.384 -4.891 1.00 90.81 161 LEU A N 1
ATOM 1263 C CA . LEU A 1 161 ? -10.057 -6.943 -3.900 1.00 90.81 161 LEU A CA 1
ATOM 1264 C C . LEU A 1 161 ? -9.631 -8.121 -3.018 1.00 90.81 161 LEU A C 1
ATOM 1266 O O . LEU A 1 161 ? -10.474 -8.831 -2.457 1.00 90.81 161 LEU A O 1
ATOM 1270 N N . ILE A 1 162 ? -8.319 -8.315 -2.845 1.00 85.25 162 ILE A N 1
ATOM 1271 C CA . ILE A 1 162 ? -7.819 -9.342 -1.927 1.00 85.25 162 ILE A CA 1
ATOM 1272 C C . ILE A 1 162 ? -8.196 -8.966 -0.494 1.00 85.25 162 ILE A C 1
ATOM 1274 O O . ILE A 1 162 ? -7.701 -7.991 0.070 1.00 85.25 162 ILE A O 1
ATOM 1278 N N . LYS A 1 163 ? -9.045 -9.792 0.121 1.00 78.31 163 LYS A N 1
ATOM 1279 C CA . LYS A 1 163 ? -9.379 -9.683 1.541 1.00 78.31 163 LYS A CA 1
ATOM 1280 C C . LYS A 1 163 ? -8.269 -10.348 2.359 1.00 78.31 163 LYS A C 1
ATOM 1282 O O . LYS A 1 163 ? -7.987 -11.528 2.130 1.00 78.31 163 LYS A O 1
ATOM 1287 N N . PRO A 1 164 ? -7.635 -9.649 3.315 1.00 69.62 164 PRO A N 1
ATOM 1288 C CA . PRO A 1 164 ? -6.722 -10.302 4.238 1.00 69.62 164 PRO A CA 1
ATOM 1289 C C . PRO A 1 164 ? -7.496 -11.373 5.012 1.00 69.62 164 PRO A C 1
ATOM 1291 O O . PRO A 1 164 ? -8.560 -11.102 5.571 1.00 69.62 164 PRO A O 1
ATOM 1294 N N . ALA A 1 165 ? -6.985 -12.605 5.011 1.00 67.06 165 ALA A N 1
ATOM 1295 C CA . ALA A 1 165 ? -7.579 -13.681 5.788 1.00 67.06 165 ALA A CA 1
ATOM 1296 C C . ALA A 1 165 ? -7.607 -13.257 7.262 1.00 67.06 165 ALA A C 1
ATOM 1298 O O . ALA A 1 165 ? -6.564 -12.950 7.844 1.00 67.06 165 ALA A O 1
ATOM 1299 N N . ALA A 1 166 ? -8.803 -13.213 7.857 1.00 60.22 166 ALA A N 1
ATOM 1300 C CA . ALA A 1 166 ? -8.934 -12.992 9.288 1.00 60.22 166 ALA A CA 1
ATOM 1301 C C . ALA A 1 166 ? -8.082 -14.044 10.018 1.00 60.22 166 ALA A C 1
ATOM 1303 O O . ALA A 1 166 ? -8.081 -15.209 9.600 1.00 60.22 166 ALA A O 1
ATOM 1304 N N . PRO A 1 167 ? -7.346 -13.677 11.084 1.00 61.16 167 PRO A N 1
ATOM 1305 C CA . PRO A 1 167 ? -6.612 -14.656 11.863 1.00 61.16 167 PRO A CA 1
ATOM 1306 C C . PRO A 1 167 ? -7.623 -15.684 12.366 1.00 61.16 167 PRO A C 1
ATOM 1308 O O . PRO A 1 167 ? -8.501 -15.362 13.166 1.00 61.16 167 PRO A O 1
ATOM 1311 N N . SER A 1 168 ? -7.524 -16.910 11.847 1.00 57.72 168 SER A N 1
ATOM 1312 C CA . SER A 1 168 ? -8.268 -18.058 12.346 1.00 57.72 168 SER A CA 1
ATOM 1313 C C . SER A 1 168 ? -8.054 -18.086 13.853 1.00 57.72 168 SER A C 1
ATOM 1315 O O . SER A 1 168 ? -6.946 -18.374 14.310 1.00 57.72 168 SER A O 1
ATOM 1317 N N . GLN A 1 169 ? -9.094 -17.758 14.622 1.00 55.25 169 GLN A N 1
ATOM 1318 C CA . GLN A 1 169 ? -9.124 -18.022 16.049 1.00 55.25 169 GLN A CA 1
ATOM 1319 C C . GLN A 1 169 ? -9.043 -19.539 16.185 1.00 55.25 169 GLN A C 1
ATOM 1321 O O . GLN A 1 169 ? -10.057 -20.232 16.145 1.00 55.25 169 GLN A O 1
ATOM 1326 N N . ALA A 1 170 ? -7.818 -20.063 16.257 1.00 56.16 170 ALA A N 1
ATOM 1327 C CA . ALA A 1 170 ? -7.560 -21.445 16.592 1.00 56.16 170 ALA A CA 1
ATOM 1328 C C . ALA A 1 170 ? -8.306 -21.692 17.899 1.00 56.16 170 ALA A C 1
ATOM 1330 O O . ALA A 1 170 ? -7.982 -21.104 18.936 1.00 56.16 170 ALA A O 1
ATOM 1331 N N . GLY A 1 171 ? -9.387 -22.464 17.798 1.00 48.81 171 GLY A N 1
ATOM 1332 C CA . GLY A 1 171 ? -10.264 -22.749 18.909 1.00 48.81 171 GLY A CA 1
ATOM 1333 C C . GLY A 1 171 ? -9.415 -23.223 20.074 1.00 48.81 171 GLY A C 1
ATOM 1334 O O . GLY A 1 171 ? -8.709 -24.227 19.974 1.00 48.81 171 GLY A O 1
ATOM 1335 N N . ARG A 1 172 ? -9.489 -22.494 21.189 1.00 55.53 172 ARG A N 1
ATOM 1336 C CA . ARG A 1 172 ? -9.146 -23.027 22.504 1.00 55.53 172 ARG A CA 1
ATOM 1337 C C . ARG A 1 172 ? -10.121 -24.170 22.765 1.00 55.53 172 ARG A C 1
ATOM 1339 O O . ARG A 1 172 ? -11.137 -23.990 23.433 1.00 55.53 172 ARG A O 1
ATOM 1346 N N . SER A 1 173 ? -9.832 -25.335 22.191 1.00 54.44 173 SER A N 1
ATOM 1347 C CA . SER A 1 173 ? -10.402 -26.589 22.641 1.00 54.44 173 SER A CA 1
ATOM 1348 C C . SER A 1 173 ? -9.939 -26.727 24.081 1.00 54.44 173 SER A C 1
ATOM 1350 O O . SER A 1 173 ? -8.763 -26.965 24.363 1.00 54.44 173 SER A O 1
ATOM 1352 N N . ARG A 1 174 ? -10.853 -26.434 25.006 1.00 56.38 174 ARG A N 1
ATOM 1353 C CA . ARG A 1 174 ? -10.714 -26.791 26.409 1.00 56.38 174 ARG A CA 1
ATOM 1354 C C . ARG A 1 174 ? -10.593 -28.309 26.430 1.00 56.38 174 ARG A C 1
ATOM 1356 O O . ARG A 1 174 ? -11.602 -29.004 26.433 1.00 56.38 174 ARG A O 1
ATOM 1363 N N . SER A 1 175 ? -9.361 -28.811 26.408 1.00 54.78 175 SER A N 1
ATOM 1364 C CA . SER A 1 175 ? -9.070 -30.208 26.703 1.00 54.78 175 SER A CA 1
ATOM 1365 C C . SER A 1 175 ? -9.319 -30.404 28.195 1.00 54.78 175 SER A C 1
ATOM 1367 O O . SER A 1 175 ? -8.423 -30.296 29.029 1.00 54.78 175 SER A O 1
ATOM 1369 N N . SER A 1 176 ? -10.589 -30.586 28.537 1.00 59.88 176 SER A N 1
ATOM 1370 C CA . SER A 1 176 ? -11.020 -31.111 29.818 1.00 59.88 176 SER A CA 1
ATOM 1371 C C . SER A 1 176 ? -10.487 -32.529 29.979 1.00 59.88 176 SER A C 1
ATOM 1373 O O . SER A 1 176 ? -10.622 -33.339 29.067 1.00 59.88 176 SER A O 1
ATOM 1375 N N . SER A 1 177 ? -9.966 -32.799 31.177 1.00 58.66 177 SER A N 1
ATOM 1376 C CA . SER A 1 177 ? -9.824 -34.113 31.811 1.00 58.66 177 SER A CA 1
ATOM 1377 C C . SER A 1 177 ? -9.004 -35.175 31.072 1.00 58.66 177 SER A C 1
ATOM 1379 O O . SER A 1 177 ? -9.455 -35.723 30.075 1.00 58.66 177 SER A O 1
ATOM 1381 N N . LEU A 1 178 ? -7.853 -35.532 31.652 1.00 56.25 178 LEU A N 1
ATOM 1382 C CA . LEU A 1 178 ? -7.456 -36.903 32.029 1.00 56.25 178 LEU A CA 1
ATOM 1383 C C . LEU A 1 178 ? -5.947 -36.925 32.325 1.00 56.25 178 LEU A C 1
ATOM 1385 O O . LEU A 1 178 ? -5.149 -37.441 31.553 1.00 56.25 178 LEU A O 1
ATOM 1389 N N . PHE A 1 179 ? -5.548 -36.380 33.474 1.00 54.38 179 PHE A N 1
ATOM 1390 C CA . PHE A 1 179 ? -4.290 -36.788 34.097 1.00 54.38 179 PHE A CA 1
ATOM 1391 C C . PHE A 1 179 ? -4.639 -37.571 35.359 1.00 54.38 179 PHE A C 1
ATOM 1393 O O . PHE A 1 179 ? -4.977 -37.012 36.401 1.00 54.38 179 PHE A O 1
ATOM 1400 N N . MET A 1 180 ? -4.641 -38.896 35.191 1.00 54.81 180 MET A N 1
ATOM 1401 C CA . MET A 1 180 ? -4.714 -39.892 36.254 1.00 54.81 180 MET A CA 1
ATOM 1402 C C . MET A 1 180 ? -3.536 -39.682 37.214 1.00 54.81 180 MET A C 1
ATOM 1404 O O . MET A 1 180 ? -2.374 -39.738 36.813 1.00 54.81 180 MET A O 1
ATOM 1408 N N . ASN A 1 181 ? -3.849 -39.475 38.489 1.00 46.22 181 ASN A N 1
ATOM 1409 C CA . ASN A 1 181 ? -2.894 -39.489 39.587 1.00 46.22 181 ASN A CA 1
ATOM 1410 C C . ASN A 1 181 ? -2.421 -40.940 39.815 1.00 46.22 181 ASN A C 1
ATOM 1412 O O . ASN A 1 181 ? -3.202 -41.786 40.249 1.00 46.22 181 ASN A O 1
ATOM 1416 N N . GLN A 1 182 ? -1.159 -41.234 39.482 1.00 57.41 182 GLN A N 1
ATOM 1417 C CA . GLN A 1 182 ? -0.491 -42.500 39.797 1.00 57.41 182 GLN A CA 1
ATOM 1418 C C . GLN A 1 182 ? -0.188 -42.576 41.295 1.00 57.41 182 GLN A C 1
ATOM 1420 O O . GLN A 1 182 ? 0.922 -42.304 41.751 1.00 57.41 182 GLN A O 1
ATOM 1425 N N . SER A 1 183 ? -1.164 -43.011 42.074 1.00 57.44 183 SER A N 1
ATOM 1426 C CA . SER A 1 183 ? -0.880 -43.599 43.373 1.00 57.44 183 SER A CA 1
ATOM 1427 C C . SER A 1 183 ? -1.778 -44.811 43.573 1.00 57.44 183 SER A C 1
ATOM 1429 O O . SER A 1 183 ? -2.967 -44.762 43.287 1.00 57.44 183 SER A O 1
ATOM 1431 N N . GLN A 1 184 ? -1.176 -45.878 44.105 1.00 55.06 184 GLN A N 1
ATOM 1432 C CA . GLN A 1 184 ? -1.811 -47.100 44.613 1.00 55.06 184 GLN A CA 1
ATOM 1433 C C . GLN A 1 184 ? -2.080 -48.214 43.591 1.00 55.06 184 GLN A C 1
ATOM 1435 O O . GLN A 1 184 ? -3.115 -48.236 42.956 1.00 55.06 184 GLN A O 1
ATOM 1440 N N . TYR A 1 185 ? -1.144 -49.164 43.498 1.00 51.19 185 TYR A N 1
ATOM 1441 C CA . TYR A 1 185 ? -1.313 -50.630 43.598 1.00 51.19 185 TYR A CA 1
ATOM 1442 C C . TYR A 1 185 ? 0.130 -51.168 43.633 1.00 51.19 185 TYR A C 1
ATOM 1444 O O . TYR A 1 185 ? 0.915 -50.912 42.733 1.00 51.19 185 TYR A O 1
ATOM 1452 N N . GLY A 1 186 ? 0.646 -51.765 44.699 1.00 47.34 186 GLY A N 1
ATOM 1453 C CA . GLY A 1 186 ? 0.063 -52.847 45.474 1.00 47.34 186 GLY A CA 1
ATOM 1454 C C . GLY A 1 186 ? 1.117 -53.952 45.468 1.00 47.34 186 GLY A C 1
ATOM 1455 O O . GLY A 1 186 ? 1.202 -54.743 44.537 1.00 47.34 186 GLY A O 1
ATOM 1456 N N . LYS A 1 187 ? 1.995 -53.919 46.470 1.00 55.88 187 LYS A N 1
ATOM 1457 C CA . LYS A 1 187 ? 3.062 -54.888 46.734 1.00 55.88 187 LYS A CA 1
ATOM 1458 C C . LYS A 1 187 ? 2.454 -56.297 46.825 1.00 55.88 187 LYS A C 1
ATOM 1460 O O . LYS A 1 187 ? 1.690 -56.555 47.748 1.00 55.88 187 LYS A O 1
ATOM 1465 N N . VAL A 1 188 ? 2.808 -57.207 45.914 1.00 58.69 188 VAL A N 1
ATOM 1466 C CA . VAL A 1 188 ? 2.501 -58.642 46.048 1.00 58.69 188 VAL A CA 1
ATOM 1467 C C . VAL A 1 188 ? 3.806 -59.425 45.957 1.00 58.69 188 VAL A C 1
ATOM 1469 O O . VAL A 1 188 ? 4.397 -59.573 44.891 1.00 58.69 188 VAL A O 1
ATOM 1472 N N . VAL A 1 189 ? 4.268 -59.886 47.117 1.00 60.78 189 VAL A N 1
ATOM 1473 C CA . VAL A 1 189 ? 5.361 -60.850 47.274 1.00 60.78 189 VAL A CA 1
ATOM 1474 C C . VAL A 1 189 ? 4.781 -62.235 46.979 1.00 60.78 189 VAL A C 1
ATOM 1476 O O . VAL A 1 189 ? 3.785 -62.611 47.592 1.00 60.78 189 VAL A O 1
ATOM 1479 N N . ARG A 1 190 ? 5.367 -62.989 46.043 1.00 62.78 190 ARG A N 1
ATOM 1480 C CA . ARG A 1 190 ? 5.042 -64.413 45.854 1.00 62.78 190 ARG A CA 1
ATOM 1481 C C . ARG A 1 190 ? 5.920 -65.252 46.793 1.00 62.78 190 ARG A C 1
ATOM 1483 O O . ARG A 1 190 ? 7.128 -65.014 46.796 1.00 62.78 190 ARG A O 1
ATOM 1490 N N . PRO A 1 191 ? 5.379 -66.213 47.560 1.00 57.91 191 PRO A N 1
ATOM 1491 C CA . PRO A 1 191 ? 6.210 -67.220 48.207 1.00 57.91 191 PRO A CA 1
ATOM 1492 C C . PRO A 1 191 ? 6.734 -68.218 47.161 1.00 57.91 191 PRO A C 1
ATOM 1494 O O . PRO A 1 191 ? 6.014 -68.583 46.231 1.00 57.91 191 PRO A O 1
ATOM 1497 N N . LEU A 1 192 ? 8.000 -68.625 47.298 1.00 55.97 192 LEU A N 1
ATOM 1498 C CA . LEU A 1 192 ? 8.525 -69.820 46.640 1.00 55.97 192 LEU A CA 1
ATOM 1499 C C . LEU A 1 192 ? 8.025 -71.029 47.435 1.00 55.97 192 LEU A C 1
ATOM 1501 O O . LEU A 1 192 ? 8.441 -71.211 48.578 1.00 55.97 192 LEU A O 1
ATOM 1505 N N . ASP A 1 193 ? 7.168 -71.840 46.825 1.00 54.22 193 ASP A N 1
ATOM 1506 C CA . ASP A 1 193 ? 6.905 -73.191 47.308 1.00 54.22 193 ASP A CA 1
ATOM 1507 C C . ASP A 1 193 ? 7.972 -74.145 46.758 1.00 54.22 193 ASP A C 1
ATOM 1509 O O . ASP A 1 193 ? 8.270 -74.161 45.562 1.00 54.22 193 ASP A O 1
ATOM 1513 N N . ASN A 1 194 ? 8.555 -74.913 47.679 1.00 46.28 194 ASN A N 1
ATOM 1514 C CA . ASN A 1 194 ? 9.478 -76.018 47.445 1.00 46.28 194 ASN A CA 1
ATOM 1515 C C . ASN A 1 194 ? 8.841 -77.110 46.574 1.00 46.28 194 ASN A C 1
ATOM 1517 O O . ASN A 1 194 ? 7.794 -77.628 46.965 1.00 46.28 194 ASN A O 1
ATOM 1521 N N . GLN A 1 195 ? 9.549 -77.551 45.527 1.00 42.22 195 GLN A N 1
ATOM 1522 C CA . GLN A 1 195 ? 9.746 -78.967 45.169 1.00 42.22 195 GLN A CA 1
ATOM 1523 C C . GLN A 1 195 ? 11.099 -79.144 44.482 1.00 42.22 195 GLN A C 1
ATOM 1525 O O . GLN A 1 195 ? 11.423 -78.310 43.608 1.00 42.22 195 GLN A O 1
#

pLDDT: mean 75.2, std 15.56, range [42.22, 97.06]

Sequence (195 aa):
MNTVRYLTRLTLLQLGVMAILTAILSAQFMMPVAEPTQLSNEQLSEPSSLPELPSIAEPDLQIDQFLEISERPLFYSTRKPQEISTAMTAIRRPDRTPEQDWILTGIIINGEDNVALFSAIGKKNYESLRSGMKLSDWTLDEITPDSVTFSNDGRKIEMPLIKPAAPSQAGRSRSSSLFMNQSQYGKVVRPLDNQ

Secondary structure (DSSP, 8-state):
-HHHHHHHHHHHHHHHHHHHHHHHHHHHHHS-------------------------PPP---GGGGHHHHHS-S--TT---------------S---HHHHEEEEEEEEETTEEEEEEEETTSS-EEEE-TT-EETTEEEEEE-SSEEEEEETTEEEEEE--PPPP----------------------PPP----

Organism: NCBI:txid355243

Mean predicted aligned error: 22.43 Å

Nearest PDB structures (foldseek):
  3oss-assembly1_C  TM=7.886E-01  e=3.703E-03  Escherichia coli ETEC H10407
  2y4y-assembly1_B-2  TM=8.194E-01  e=2.091E-02  Pseudomonas aeruginosa PAO1
  2lc4-assembly1_A  TM=6.324E-01  e=3.923E-03  Pseudomonas aeruginosa
  2ivw-assembly1_A  TM=4.771E-01  e=6.224E-03  Neisseria meningitidis Z2491
  7oio-assembly1_A  TM=4.221E-01  e=6.259E-02  Legionella pneumophila